Protein AF-A0A7J4EK90-F1 (afdb_monomer)

Structure (mmCIF, N/CA/C/O backbone):
data_AF-A0A7J4EK90-F1
#
_entry.id   AF-A0A7J4EK90-F1
#
loop_
_atom_site.group_PDB
_atom_site.id
_atom_site.type_symbol
_atom_site.label_atom_id
_atom_site.label_alt_id
_atom_site.label_comp_id
_atom_site.label_asym_id
_atom_site.label_entity_id
_atom_site.label_seq_id
_atom_site.pdbx_PDB_ins_code
_atom_site.Cartn_x
_atom_site.Cartn_y
_atom_site.Cartn_z
_atom_site.occupancy
_atom_site.B_iso_or_equiv
_atom_site.auth_seq_id
_atom_site.auth_comp_id
_atom_site.auth_asym_id
_atom_site.auth_atom_id
_atom_site.pdbx_PDB_model_num
ATOM 1 N N . MET A 1 1 ? -15.724 5.543 14.971 1.00 54.03 1 MET A N 1
ATOM 2 C CA . MET A 1 1 ? -14.270 5.758 14.770 1.00 54.03 1 MET A CA 1
ATOM 3 C C . MET A 1 1 ? -13.921 5.351 13.341 1.00 54.03 1 MET A C 1
ATOM 5 O O . MET A 1 1 ? -14.333 4.276 12.936 1.00 54.03 1 MET A O 1
ATOM 9 N N . LEU A 1 2 ? -13.254 6.207 12.560 1.00 58.62 2 LEU A N 1
ATOM 10 C CA . LEU A 1 2 ? -12.931 5.938 11.148 1.00 58.62 2 LEU A CA 1
ATOM 11 C C . LEU A 1 2 ? -11.718 4.997 11.040 1.00 58.62 2 LEU A C 1
ATOM 13 O O . LEU A 1 2 ? -10.700 5.249 11.686 1.00 58.62 2 LEU A O 1
ATOM 17 N N . HIS A 1 3 ? -11.839 3.936 10.237 1.00 74.50 3 HIS A N 1
ATOM 18 C CA . HIS A 1 3 ? -10.752 2.999 9.921 1.00 74.50 3 HIS A CA 1
ATOM 19 C C . HIS A 1 3 ? -10.157 3.325 8.548 1.00 74.50 3 HIS A C 1
ATOM 21 O O . HIS A 1 3 ? -10.895 3.367 7.558 1.00 74.50 3 HIS A O 1
ATOM 27 N N . TYR A 1 4 ? -8.843 3.539 8.515 1.00 80.06 4 TYR A N 1
ATOM 28 C CA . TYR A 1 4 ? -8.053 3.831 7.323 1.00 80.06 4 TYR A CA 1
ATOM 29 C C . TYR A 1 4 ? -7.299 2.579 6.886 1.00 80.06 4 TYR A C 1
ATOM 31 O O . TYR A 1 4 ? -6.663 1.937 7.718 1.00 80.06 4 TYR A O 1
ATOM 39 N N . ASN A 1 5 ? -7.335 2.261 5.594 1.00 82.88 5 ASN A N 1
ATOM 40 C CA . ASN A 1 5 ? -6.488 1.229 5.000 1.00 82.88 5 ASN A CA 1
ATOM 41 C C . ASN A 1 5 ? -5.428 1.855 4.087 1.00 82.88 5 ASN A C 1
ATOM 43 O O . ASN A 1 5 ? -5.741 2.753 3.301 1.00 82.88 5 ASN A O 1
ATOM 47 N N . THR A 1 6 ? -4.204 1.338 4.158 1.00 84.69 6 THR A N 1
ATOM 48 C CA . THR A 1 6 ? -3.163 1.538 3.149 1.00 84.69 6 THR A CA 1
ATOM 49 C C . THR A 1 6 ? -2.613 0.172 2.718 1.00 84.69 6 THR A C 1
ATOM 51 O O . THR A 1 6 ? -1.750 -0.380 3.401 1.00 84.69 6 THR A O 1
ATOM 54 N N . PRO A 1 7 ? -3.086 -0.398 1.592 1.00 86.56 7 PRO A N 1
ATOM 55 C CA . PRO A 1 7 ? -2.667 -1.728 1.137 1.00 86.56 7 PRO A CA 1
ATOM 56 C C . PRO A 1 7 ? -1.167 -1.797 0.787 1.00 86.56 7 PRO A C 1
ATOM 58 O O . PRO A 1 7 ? -0.553 -2.854 0.830 1.00 86.56 7 PRO A O 1
ATOM 61 N N . LEU A 1 8 ? -0.560 -0.654 0.468 1.00 88.38 8 LEU A N 1
ATOM 62 C CA . LEU A 1 8 ? 0.837 -0.534 0.057 1.00 88.38 8 LEU A CA 1
ATOM 63 C C . LEU A 1 8 ? 1.512 0.482 0.984 1.00 88.38 8 LEU A C 1
ATOM 65 O O . LEU A 1 8 ? 1.662 1.655 0.647 1.00 88.38 8 LEU A O 1
ATOM 69 N N . ASN A 1 9 ? 1.769 0.074 2.227 1.00 88.06 9 ASN A N 1
ATOM 70 C CA . ASN A 1 9 ? 2.120 0.978 3.325 1.00 88.06 9 ASN A CA 1
ATOM 71 C C . ASN A 1 9 ? 3.497 1.646 3.173 1.00 88.06 9 ASN A C 1
ATOM 73 O O . ASN A 1 9 ? 3.695 2.763 3.668 1.00 88.06 9 ASN A O 1
ATOM 77 N N . GLY A 1 10 ? 4.458 0.977 2.534 1.00 87.88 10 GLY A N 1
ATOM 78 C CA . GLY A 1 10 ? 5.834 1.437 2.422 1.00 87.88 10 GLY A CA 1
ATOM 79 C C . GLY A 1 10 ? 6.412 1.779 3.793 1.00 87.88 10 GLY A C 1
ATOM 80 O O . GLY A 1 10 ? 6.392 0.980 4.727 1.00 87.88 10 GLY A O 1
ATOM 81 N N . VAL A 1 11 ? 6.890 3.015 3.937 1.00 87.06 11 VAL A N 1
ATOM 82 C CA . VAL A 1 11 ? 7.516 3.517 5.170 1.00 87.06 11 VAL A CA 1
ATOM 83 C C . VAL A 1 11 ? 6.521 3.973 6.251 1.00 87.06 11 VAL A C 1
ATOM 85 O O . VAL A 1 11 ? 6.953 4.526 7.260 1.00 87.06 11 VAL A O 1
ATOM 88 N N . GLY A 1 12 ? 5.206 3.836 6.054 1.00 88.56 12 GLY A N 1
ATOM 89 C CA . GLY A 1 12 ? 4.206 4.084 7.103 1.00 88.56 12 GLY A CA 1
ATOM 90 C C . GLY A 1 12 ? 3.824 5.544 7.362 1.00 88.56 12 GLY A C 1
ATOM 91 O O . GLY A 1 12 ? 3.268 5.853 8.416 1.00 88.56 12 GLY A O 1
ATOM 92 N N . SER A 1 13 ? 4.080 6.460 6.421 1.00 90.88 13 SER A N 1
ATOM 93 C CA . SER A 1 13 ? 3.702 7.880 6.567 1.00 90.88 13 SER A CA 1
ATOM 94 C C . SER A 1 13 ? 2.191 8.067 6.775 1.00 90.88 13 SER A C 1
ATOM 96 O O . SER A 1 13 ? 1.783 8.862 7.620 1.00 90.88 13 SER A O 1
ATOM 98 N N . THR A 1 14 ? 1.359 7.286 6.076 1.00 91.38 14 THR A N 1
ATOM 99 C CA . THR A 1 14 ? -0.105 7.304 6.233 1.00 91.38 14 THR A CA 1
ATOM 100 C C . THR A 1 14 ? -0.543 6.911 7.642 1.00 91.38 14 THR A C 1
ATOM 102 O O . THR A 1 14 ? -1.432 7.545 8.204 1.00 91.38 14 THR A O 1
ATOM 105 N N . LEU A 1 15 ? 0.091 5.904 8.251 1.00 91.00 15 LEU A N 1
ATOM 106 C CA . LEU A 1 15 ? -0.249 5.462 9.607 1.00 91.00 15 LEU A CA 1
ATOM 107 C C . LEU A 1 15 ? 0.167 6.488 10.670 1.00 91.00 15 LEU A C 1
ATOM 109 O O . LEU A 1 15 ? -0.559 6.705 11.638 1.00 91.00 15 LEU A O 1
ATOM 113 N N . ILE A 1 16 ? 1.279 7.195 10.458 1.00 90.12 16 ILE A N 1
ATOM 114 C CA . ILE A 1 16 ? 1.665 8.335 11.306 1.00 90.12 16 ILE A CA 1
ATOM 115 C C . ILE A 1 16 ? 0.638 9.468 11.179 1.00 90.12 16 ILE A C 1
ATOM 117 O O . ILE A 1 16 ? 0.208 10.026 12.185 1.00 90.12 16 ILE A O 1
ATOM 121 N N . ALA A 1 17 ? 0.180 9.779 9.963 1.00 90.31 17 ALA A N 1
ATOM 122 C CA . ALA A 1 17 ? -0.874 10.772 9.762 1.00 90.31 17 ALA A CA 1
ATOM 123 C C . ALA A 1 17 ? -2.194 10.353 10.435 1.00 90.31 17 ALA A C 1
ATOM 125 O O . ALA A 1 17 ? -2.865 11.185 11.050 1.00 90.31 17 ALA A O 1
ATOM 126 N N . CYS A 1 18 ? -2.549 9.064 10.380 1.00 88.88 18 CYS A N 1
ATOM 127 C CA . CYS A 1 18 ? -3.698 8.519 11.104 1.00 88.88 18 CYS A CA 1
ATOM 128 C C . CYS A 1 18 ? -3.544 8.723 12.614 1.00 88.88 18 CYS A C 1
ATOM 130 O O . CYS A 1 18 ? -4.469 9.228 13.245 1.00 88.88 18 CYS A O 1
ATOM 132 N N . HIS A 1 19 ? -2.371 8.426 13.180 1.00 86.88 19 HIS A N 1
ATOM 133 C CA . HIS A 1 19 ? -2.085 8.673 14.593 1.00 86.88 19 HIS A CA 1
ATOM 134 C C . HIS A 1 19 ? -2.241 10.153 14.968 1.00 86.88 19 HIS A C 1
ATOM 136 O O . HIS A 1 19 ? -3.014 10.477 15.868 1.00 86.88 19 HIS A O 1
ATOM 142 N N . ASN A 1 20 ? -1.590 11.055 14.229 1.00 87.75 20 ASN A N 1
ATOM 143 C CA . ASN A 1 20 ? -1.640 12.498 14.489 1.00 87.75 20 ASN A CA 1
ATOM 144 C C . ASN A 1 20 ? -3.065 13.055 14.413 1.00 87.75 20 ASN A C 1
ATOM 146 O O . ASN A 1 20 ? -3.417 13.986 15.129 1.00 87.75 20 ASN A O 1
ATOM 150 N N . THR A 1 21 ? -3.900 12.464 13.559 1.00 87.75 21 THR A N 1
ATOM 151 C CA . THR A 1 21 ? -5.298 12.865 13.381 1.00 87.75 21 THR A CA 1
ATOM 152 C C . THR A 1 21 ? -6.285 12.013 14.177 1.00 87.75 21 THR A C 1
ATOM 154 O O . THR A 1 21 ? -7.483 12.035 13.896 1.00 87.75 21 THR A O 1
ATOM 157 N N . GLN A 1 22 ? -5.792 11.272 15.174 1.00 85.44 22 GLN A N 1
ATOM 158 C CA . GLN A 1 22 ? -6.595 10.487 16.112 1.00 85.44 22 GLN A CA 1
ATOM 159 C C . GLN A 1 22 ? -7.533 9.481 15.408 1.00 85.44 22 GLN A C 1
ATOM 161 O O . GLN A 1 22 ? -8.688 9.277 15.787 1.00 85.44 22 GLN A O 1
ATOM 166 N N . ARG A 1 23 ? -7.033 8.831 14.354 1.00 86.44 23 ARG A N 1
ATOM 167 C CA . ARG A 1 23 ? -7.742 7.813 13.565 1.00 86.44 23 ARG A CA 1
ATOM 168 C C . ARG A 1 23 ? -7.034 6.472 13.633 1.00 86.44 23 ARG A C 1
ATOM 170 O O . ARG A 1 23 ? -5.812 6.402 13.727 1.00 86.44 23 ARG A O 1
ATOM 177 N N . LYS A 1 24 ? -7.811 5.394 13.531 1.00 87.69 24 LYS A N 1
ATOM 178 C CA . LYS A 1 24 ? -7.272 4.037 13.408 1.00 87.69 24 LYS A CA 1
ATOM 179 C C . LYS A 1 24 ? -6.778 3.811 11.986 1.00 87.69 24 LYS A C 1
ATOM 181 O O . LYS A 1 24 ? -7.540 4.020 11.041 1.00 87.69 24 LYS A O 1
ATOM 186 N N . GLY A 1 25 ? -5.541 3.357 11.853 1.00 90.44 25 GLY A N 1
ATOM 187 C CA . GLY A 1 25 ? -4.942 3.002 10.573 1.00 90.44 25 GLY A CA 1
ATOM 188 C C . GLY A 1 25 ? -4.490 1.550 10.555 1.00 90.44 25 GLY A C 1
ATOM 189 O O . GLY A 1 25 ? -3.949 1.048 11.538 1.00 90.44 25 GLY A O 1
ATOM 190 N N . ILE A 1 26 ? -4.709 0.886 9.427 1.00 92.38 26 ILE A N 1
ATOM 191 C CA . ILE A 1 26 ? -4.209 -0.449 9.119 1.00 92.38 26 ILE A CA 1
ATOM 192 C C . ILE A 1 26 ? -3.391 -0.327 7.835 1.00 92.38 26 ILE A C 1
ATOM 194 O O . ILE A 1 26 ? -3.883 0.169 6.822 1.00 92.38 26 ILE A O 1
ATOM 198 N N . GLY A 1 27 ? -2.129 -0.734 7.888 1.00 92.75 27 GLY A N 1
ATOM 199 C CA . GLY A 1 27 ? -1.254 -0.817 6.730 1.00 92.75 27 GLY A CA 1
ATOM 200 C C . GLY A 1 27 ? -0.857 -2.255 6.466 1.00 92.75 27 GLY A C 1
ATOM 201 O O . GLY A 1 27 ? -0.570 -3.001 7.403 1.00 92.75 27 GLY A O 1
ATOM 202 N N . VAL A 1 28 ? -0.825 -2.622 5.192 1.00 93.81 28 VAL A N 1
ATOM 203 C CA . VAL A 1 28 ? -0.246 -3.878 4.715 1.00 93.81 28 VAL A CA 1
ATOM 204 C C . VAL A 1 28 ? 1.012 -3.535 3.928 1.00 93.81 28 VAL A C 1
ATOM 206 O O . VAL A 1 28 ? 1.045 -2.554 3.188 1.00 93.81 28 VAL A O 1
ATOM 209 N N . GLU A 1 29 ? 2.081 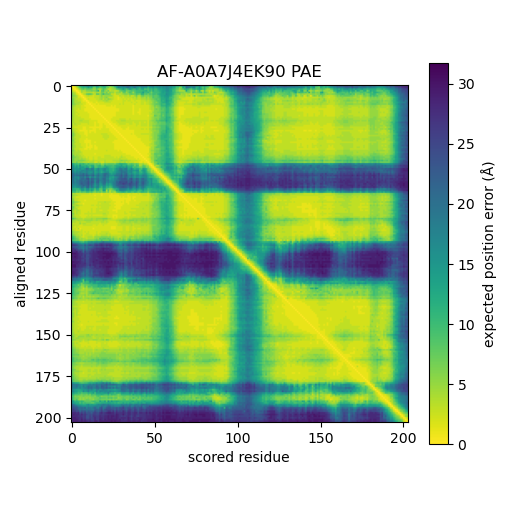-4.287 4.148 1.00 92.69 29 GLU A N 1
ATOM 210 C CA . GLU A 1 29 ? 3.341 -4.119 3.435 1.00 92.69 29 GLU A CA 1
ATOM 211 C C . GLU A 1 29 ? 3.924 -5.485 3.100 1.00 92.69 29 GLU A C 1
ATOM 213 O O . GLU A 1 29 ? 4.073 -6.337 3.976 1.00 92.69 29 GLU A O 1
ATOM 218 N N . LEU A 1 30 ? 4.275 -5.667 1.829 1.00 91.25 30 LEU A N 1
ATOM 219 C CA . LEU A 1 30 ? 4.803 -6.923 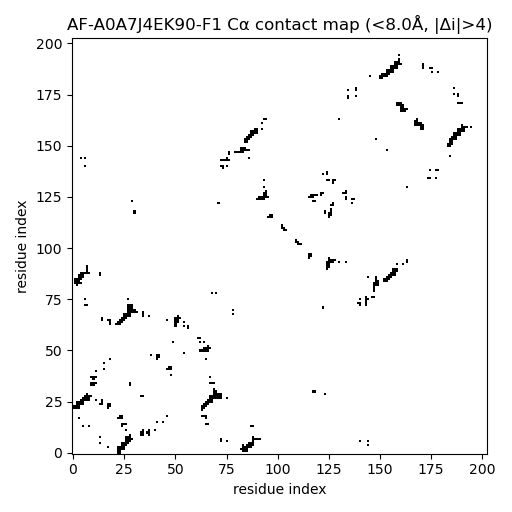1.318 1.00 91.25 30 LEU A CA 1
ATOM 220 C C . LEU A 1 30 ? 6.226 -7.173 1.824 1.00 91.25 30 LEU A C 1
ATOM 222 O O . LEU A 1 30 ? 6.578 -8.300 2.169 1.00 91.25 30 LEU A O 1
ATOM 226 N N . ASN A 1 31 ? 7.057 -6.131 1.868 1.00 87.50 31 ASN A N 1
ATOM 227 C CA . ASN A 1 31 ? 8.464 -6.276 2.204 1.00 87.50 31 ASN A CA 1
ATOM 228 C C . ASN A 1 31 ? 8.713 -6.077 3.717 1.00 87.50 31 ASN A C 1
ATOM 230 O O . ASN A 1 31 ? 8.566 -4.962 4.238 1.00 87.50 31 ASN A O 1
ATOM 234 N N . PRO A 1 32 ? 9.217 -7.106 4.429 1.00 89.88 32 PRO A N 1
ATOM 235 C CA . PRO A 1 32 ? 9.447 -7.042 5.872 1.00 89.88 32 PRO A CA 1
ATOM 236 C C . PRO A 1 32 ? 10.425 -5.935 6.290 1.00 89.88 32 PRO A C 1
ATOM 238 O O . PRO A 1 32 ? 10.304 -5.385 7.382 1.00 89.88 32 PRO A O 1
ATOM 241 N N . LYS A 1 33 ? 11.363 -5.523 5.426 1.00 89.88 33 LYS A N 1
ATOM 242 C CA . LYS A 1 33 ? 12.282 -4.408 5.721 1.00 89.88 33 LYS A CA 1
ATOM 243 C C . LYS A 1 33 ? 11.537 -3.082 5.899 1.00 89.88 33 LYS A C 1
ATOM 245 O O . LYS A 1 33 ? 11.896 -2.293 6.773 1.00 89.88 33 LYS A O 1
ATOM 250 N N . TYR A 1 34 ? 10.499 -2.832 5.099 1.00 89.56 34 TYR A N 1
ATOM 251 C CA . TYR A 1 34 ? 9.675 -1.625 5.208 1.00 89.56 34 TYR A CA 1
ATOM 252 C C . TYR A 1 34 ? 8.713 -1.686 6.401 1.00 89.56 34 TYR A C 1
ATOM 254 O O . TYR A 1 34 ? 8.451 -0.655 7.030 1.00 89.56 34 TYR A O 1
ATOM 262 N N . VAL A 1 35 ? 8.270 -2.887 6.787 1.00 90.88 35 VAL A N 1
ATOM 263 C CA . VAL A 1 35 ? 7.551 -3.115 8.051 1.00 90.88 35 VAL A CA 1
ATOM 264 C C . VAL A 1 35 ? 8.423 -2.726 9.245 1.00 90.88 35 VAL A C 1
ATOM 266 O O . VAL A 1 35 ? 7.991 -1.940 10.088 1.00 90.88 35 VAL A O 1
ATOM 269 N N . GLU A 1 36 ? 9.669 -3.199 9.295 1.00 90.31 36 GLU A N 1
ATOM 270 C CA . GLU A 1 36 ? 10.607 -2.852 10.369 1.00 90.31 36 GLU A CA 1
ATOM 271 C C . GLU A 1 36 ? 10.938 -1.354 10.392 1.00 90.31 36 GLU A C 1
ATOM 273 O O . GLU A 1 36 ? 10.974 -0.732 11.454 1.00 90.31 36 GLU A O 1
ATOM 278 N N . LEU A 1 37 ? 11.105 -0.728 9.224 1.00 91.31 37 LEU A N 1
ATOM 279 C CA . LEU A 1 37 ? 11.284 0.722 9.136 1.00 91.31 37 LEU A CA 1
ATOM 280 C C . LEU A 1 37 ? 10.057 1.485 9.661 1.00 91.31 37 LEU A C 1
ATOM 282 O O . LEU A 1 37 ? 10.209 2.480 10.370 1.00 91.31 37 LEU A O 1
ATOM 286 N N . THR A 1 38 ? 8.848 1.009 9.360 1.00 90.69 38 THR A N 1
ATOM 287 C CA . THR A 1 38 ? 7.602 1.579 9.888 1.00 90.69 38 THR A CA 1
ATOM 288 C C . THR A 1 38 ? 7.552 1.476 11.413 1.00 90.69 38 THR A C 1
ATOM 290 O O . THR A 1 38 ? 7.270 2.477 12.070 1.00 90.69 38 THR A O 1
ATOM 293 N N . LYS A 1 39 ? 7.900 0.319 11.995 1.00 89.62 39 LYS A N 1
ATOM 294 C CA . LYS A 1 39 ? 7.965 0.127 13.457 1.00 89.62 39 LYS A CA 1
ATOM 295 C C . LYS A 1 39 ? 8.956 1.086 14.126 1.00 89.62 39 LYS A C 1
ATOM 297 O O . LYS A 1 39 ? 8.595 1.758 15.086 1.00 89.62 39 LYS A O 1
ATOM 302 N N . LYS A 1 40 ? 10.157 1.251 13.563 1.00 89.94 40 LYS A N 1
ATOM 303 C CA . LYS A 1 40 ? 11.144 2.233 14.059 1.00 89.94 40 LYS A CA 1
ATOM 304 C C . LYS A 1 40 ? 10.624 3.668 13.996 1.00 89.94 40 LYS A C 1
ATOM 306 O O . LYS A 1 40 ? 10.870 4.473 14.892 1.00 89.94 40 LYS A O 1
ATOM 311 N N . ARG A 1 41 ? 9.892 4.024 12.934 1.00 90.44 41 ARG A N 1
ATOM 312 C CA . ARG A 1 41 ? 9.253 5.345 12.856 1.00 90.44 41 ARG A CA 1
ATOM 313 C C . ARG A 1 41 ? 8.178 5.490 13.925 1.00 90.44 41 ARG A C 1
ATOM 315 O O . ARG A 1 41 ? 8.121 6.534 14.557 1.00 90.44 41 ARG A O 1
ATOM 322 N N . PHE A 1 42 ? 7.361 4.470 14.156 1.00 89.12 42 PHE A N 1
ATOM 323 C CA . PHE A 1 42 ? 6.353 4.494 15.213 1.00 89.12 42 PHE A CA 1
ATOM 324 C C . PHE A 1 42 ? 6.955 4.789 16.586 1.00 89.12 42 PHE A C 1
ATOM 326 O O . PHE A 1 42 ? 6.461 5.691 17.258 1.00 89.12 42 PHE A O 1
ATOM 333 N N . GLU A 1 43 ? 8.069 4.149 16.943 1.00 87.00 43 GLU A N 1
ATOM 334 C CA . GLU A 1 43 ? 8.811 4.446 18.178 1.00 87.00 43 GLU A CA 1
ATOM 335 C C . GLU A 1 43 ? 9.206 5.926 18.265 1.00 87.00 43 GLU A C 1
ATOM 337 O O . GLU A 1 43 ? 8.924 6.586 19.265 1.00 87.00 43 GLU A O 1
ATOM 342 N N . LYS A 1 44 ? 9.764 6.485 17.182 1.00 87.56 44 LYS A N 1
ATOM 343 C CA . LYS A 1 44 ? 10.143 7.907 17.106 1.00 87.56 44 LYS A CA 1
ATOM 344 C C . LYS A 1 44 ? 8.961 8.861 17.319 1.00 87.56 44 LYS A C 1
ATOM 346 O O . LYS A 1 44 ? 9.151 9.942 17.867 1.00 87.56 44 LYS A O 1
ATOM 351 N N . TYR A 1 45 ? 7.764 8.491 16.867 1.00 84.19 45 TYR A N 1
ATOM 352 C CA . TYR A 1 45 ? 6.549 9.303 17.007 1.00 84.19 45 TYR A CA 1
ATOM 353 C C . TYR A 1 45 ? 5.727 8.955 18.262 1.00 84.19 45 TYR A C 1
ATOM 355 O O . TYR A 1 45 ? 4.603 9.427 18.393 1.00 84.19 45 TYR A O 1
ATOM 363 N N . GLY A 1 46 ? 6.248 8.133 19.183 1.00 82.12 46 GLY A N 1
ATOM 364 C CA . GLY A 1 46 ? 5.530 7.739 20.403 1.00 82.12 46 GLY A CA 1
ATOM 365 C C . GLY A 1 46 ? 4.340 6.799 20.159 1.00 82.12 46 GLY A C 1
ATOM 366 O O . GLY A 1 46 ? 3.504 6.593 21.042 1.00 82.12 46 GLY A O 1
ATOM 367 N N . ILE A 1 47 ? 4.257 6.197 18.972 1.00 83.94 47 ILE A N 1
ATOM 368 C CA . ILE A 1 47 ? 3.243 5.209 18.611 1.00 83.94 47 ILE A CA 1
ATOM 369 C C . ILE A 1 47 ? 3.714 3.863 19.161 1.00 83.94 47 ILE A C 1
ATOM 371 O O . ILE A 1 47 ? 4.598 3.212 18.611 1.00 83.94 47 ILE A O 1
ATOM 375 N N . ASN A 1 48 ? 3.144 3.451 20.290 1.00 69.12 48 ASN A N 1
ATOM 376 C CA . ASN A 1 48 ? 3.569 2.235 20.978 1.00 69.12 48 ASN A CA 1
ATOM 377 C C . ASN A 1 48 ? 3.302 0.982 20.118 1.00 69.12 48 ASN A C 1
ATOM 379 O O . ASN A 1 48 ? 2.161 0.714 19.739 1.00 69.12 48 ASN A O 1
ATOM 383 N N . THR A 1 49 ? 4.332 0.175 19.870 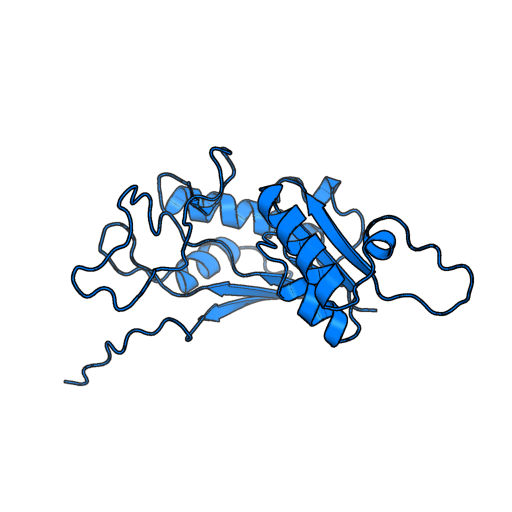1.00 61.88 49 THR A N 1
ATOM 384 C CA . THR A 1 49 ? 4.258 -1.062 19.077 1.00 61.88 49 THR A CA 1
ATOM 385 C C . THR A 1 49 ? 3.343 -2.133 19.678 1.00 61.88 49 THR A C 1
ATOM 387 O O . THR A 1 49 ? 2.725 -2.885 18.934 1.00 61.88 49 THR A O 1
ATOM 390 N N . GLN A 1 50 ? 3.128 -2.158 20.996 1.00 52.84 50 GLN A N 1
ATOM 391 C CA . GLN A 1 50 ? 2.162 -3.053 21.647 1.00 52.84 50 GLN A CA 1
ATOM 392 C C . GLN A 1 50 ? 0.712 -2.776 21.202 1.00 52.84 50 GLN A C 1
ATOM 394 O O . GLN A 1 50 ? -0.104 -3.696 21.141 1.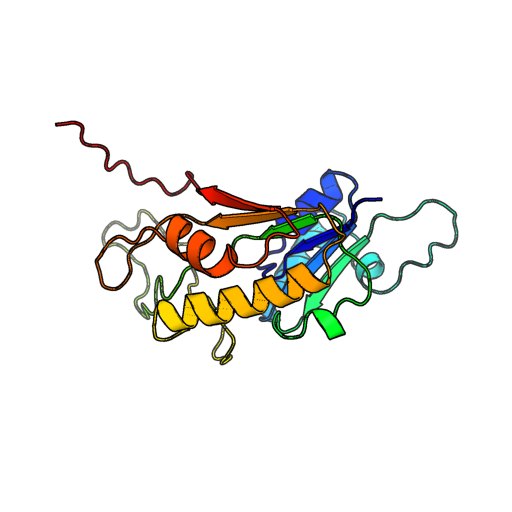00 52.84 50 GLN A O 1
ATOM 399 N N . SER A 1 51 ? 0.393 -1.526 20.832 1.00 52.06 51 SER A N 1
ATOM 400 C CA . SER A 1 51 ? -0.939 -1.146 20.322 1.00 52.06 51 SER A CA 1
ATOM 401 C C . SER A 1 51 ? -1.254 -1.730 18.936 1.00 52.06 51 SER A C 1
ATOM 403 O O . SER A 1 51 ? -2.421 -1.829 18.563 1.00 52.06 51 SER A O 1
ATOM 405 N N . ILE A 1 52 ? -0.223 -2.183 18.208 1.00 54.44 52 ILE A N 1
ATOM 406 C CA . ILE A 1 52 ? -0.335 -2.882 16.918 1.00 54.44 52 ILE A CA 1
ATOM 407 C C . ILE A 1 52 ? -0.842 -4.314 17.126 1.00 54.44 52 ILE A C 1
ATOM 409 O O . ILE A 1 52 ? -1.545 -4.838 16.266 1.00 54.44 52 ILE A O 1
ATOM 413 N N . LEU A 1 53 ? -0.491 -4.953 18.250 1.00 47.53 53 LEU A N 1
ATOM 414 C CA . LEU A 1 53 ? -0.649 -6.399 18.410 1.00 47.53 53 LEU A CA 1
ATOM 415 C C . LEU A 1 53 ? -1.871 -6.815 19.226 1.00 47.53 53 LEU A C 1
ATOM 417 O O . LEU A 1 53 ? -2.461 -7.823 18.876 1.00 47.53 53 LEU A O 1
ATOM 421 N N . ASN A 1 54 ? -2.298 -6.071 20.251 1.00 45.72 54 ASN A N 1
ATOM 422 C CA . ASN A 1 54 ? -3.500 -6.408 21.025 1.00 45.72 54 ASN A CA 1
ATOM 423 C C . ASN A 1 54 ? -3.988 -5.197 21.824 1.00 45.72 54 ASN A C 1
ATOM 425 O O . ASN A 1 54 ? -3.364 -4.801 22.806 1.00 45.72 54 ASN A O 1
ATOM 429 N N . ALA A 1 55 ? -5.133 -4.632 21.452 1.00 46.69 55 ALA A N 1
ATOM 430 C CA . ALA A 1 55 ? -5.747 -3.537 22.194 1.00 46.69 55 ALA A CA 1
ATOM 431 C C . ALA A 1 55 ? -7.070 -3.968 22.826 1.00 46.69 55 ALA A C 1
ATOM 433 O O . ALA A 1 55 ? -8.150 -3.566 22.397 1.00 46.69 55 ALA A O 1
ATOM 434 N N . LYS A 1 56 ? -6.979 -4.753 23.897 1.00 44.47 56 LYS A N 1
ATOM 435 C CA . LYS A 1 56 ? -7.955 -4.658 24.983 1.00 44.47 56 LYS A CA 1
ATOM 436 C C . LYS A 1 56 ? -7.320 -3.754 26.039 1.00 44.47 56 LYS A C 1
ATOM 438 O O . LYS A 1 56 ? -6.455 -4.188 26.788 1.00 44.47 56 LYS A O 1
ATOM 443 N N . SER A 1 57 ? -7.654 -2.463 26.010 1.00 47.53 57 SER A N 1
ATOM 444 C CA . SER A 1 57 ? -7.183 -1.501 27.015 1.00 47.53 57 SER A CA 1
ATOM 445 C C . SER A 1 57 ? -7.972 -1.711 28.308 1.00 47.53 57 SER A C 1
ATOM 447 O O . SER A 1 57 ? -9.198 -1.632 28.284 1.00 47.53 57 SER A O 1
ATOM 449 N N . ALA A 1 58 ? -7.279 -1.974 29.417 1.00 48.56 58 ALA A N 1
ATOM 450 C CA . ALA A 1 58 ? -7.882 -2.232 30.727 1.00 48.56 58 ALA A CA 1
ATOM 451 C C . ALA A 1 58 ? -8.510 -0.985 31.393 1.00 48.56 58 ALA A C 1
ATOM 453 O O . ALA A 1 58 ? -9.279 -1.141 32.330 1.00 48.56 58 ALA A O 1
ATOM 454 N N . ASN A 1 59 ? -8.244 0.235 30.895 1.00 44.59 59 ASN A N 1
ATOM 455 C CA . ASN A 1 59 ? -8.606 1.490 31.581 1.00 44.59 59 ASN A CA 1
ATOM 456 C C . ASN A 1 59 ? -9.472 2.467 30.754 1.00 44.59 59 ASN A C 1
ATOM 458 O O . ASN A 1 59 ? -9.331 3.679 30.882 1.00 44.59 59 ASN A O 1
ATOM 462 N N . GLY A 1 60 ? -10.366 1.979 29.887 1.00 42.78 60 GLY A N 1
ATOM 463 C CA . GLY A 1 60 ? -11.471 2.784 29.322 1.00 42.78 60 GLY A CA 1
ATOM 464 C C . GLY A 1 60 ? -11.112 3.890 28.311 1.00 42.78 60 GLY A C 1
ATOM 465 O O . GLY A 1 60 ? -11.965 4.295 27.526 1.00 42.78 60 GLY A O 1
ATOM 466 N N . ILE A 1 61 ? -9.855 4.330 28.232 1.00 46.72 61 ILE A N 1
ATOM 467 C CA . ILE A 1 61 ? -9.366 5.202 27.161 1.00 46.72 61 ILE A CA 1
ATOM 468 C C . ILE A 1 61 ? -8.895 4.296 26.020 1.00 46.72 61 ILE A C 1
ATOM 470 O O . ILE A 1 61 ? -7.905 3.566 26.140 1.00 46.72 61 ILE A O 1
ATOM 474 N N . SER A 1 62 ? -9.640 4.300 24.911 1.00 46.56 62 SER A N 1
ATOM 475 C CA . SER A 1 62 ? -9.254 3.610 23.676 1.00 46.56 62 SER A CA 1
ATOM 476 C C . SER A 1 62 ? -7.942 4.202 23.160 1.00 46.56 62 SER A C 1
ATOM 478 O O . SER A 1 62 ? -7.936 5.232 22.490 1.00 46.56 62 SER A O 1
ATOM 480 N N . LYS A 1 63 ? -6.820 3.547 23.476 1.00 60.28 63 LYS A N 1
ATOM 481 C CA . LYS A 1 63 ? -5.520 3.832 22.867 1.00 60.28 63 LYS A CA 1
ATOM 482 C C . LYS A 1 63 ? -5.705 3.677 21.356 1.00 60.28 63 LYS A C 1
ATOM 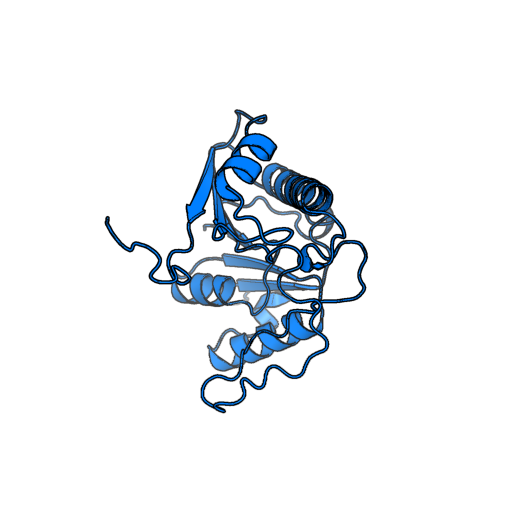484 O O . LYS A 1 63 ? -6.179 2.646 20.884 1.00 60.28 63 LYS A O 1
ATOM 489 N N . ILE A 1 64 ? -5.461 4.742 20.607 1.00 63.50 64 ILE A N 1
ATOM 490 C CA . ILE A 1 64 ? -5.672 4.740 19.161 1.00 63.50 64 ILE A CA 1
ATOM 491 C C . ILE A 1 64 ? -4.625 3.827 18.534 1.00 63.50 64 ILE A C 1
ATOM 493 O O . ILE A 1 64 ? -3.429 4.090 18.641 1.00 63.50 64 ILE A O 1
ATOM 497 N N . ASN A 1 65 ? -5.082 2.759 17.883 1.00 77.56 65 ASN A N 1
ATOM 498 C CA . ASN A 1 65 ? -4.202 1.734 17.335 1.00 77.56 65 ASN A CA 1
ATOM 499 C C . ASN A 1 65 ? -3.847 2.054 15.886 1.00 77.56 65 ASN A C 1
ATOM 501 O O . ASN A 1 65 ? -4.735 2.219 15.044 1.00 77.56 65 ASN A O 1
ATOM 505 N N . GLN A 1 66 ? -2.549 2.096 15.606 1.00 88.12 66 GLN A N 1
ATOM 506 C CA . GLN A 1 66 ? -2.034 1.876 14.260 1.00 88.12 66 GLN A CA 1
ATOM 507 C C . GLN A 1 66 ? -1.653 0.409 14.161 1.00 88.12 66 GLN A C 1
ATOM 509 O O . GLN A 1 66 ? -1.063 -0.118 15.099 1.00 88.12 66 GLN A O 1
ATOM 514 N N . ARG A 1 67 ? -1.983 -0.252 13.055 1.00 89.19 67 ARG A N 1
ATOM 515 C CA . ARG A 1 67 ? -1.625 -1.648 12.815 1.00 89.19 67 ARG A CA 1
ATOM 516 C C . ARG A 1 67 ? -0.827 -1.753 11.525 1.00 89.19 67 ARG A C 1
ATOM 518 O O . ARG A 1 67 ? -1.263 -1.248 10.499 1.00 89.19 67 ARG A O 1
ATOM 525 N N . ILE A 1 68 ? 0.336 -2.391 11.580 1.00 90.94 68 ILE A N 1
ATOM 526 C CA . ILE A 1 68 ? 1.141 -2.725 10.403 1.00 90.94 68 ILE A CA 1
ATOM 527 C C . ILE A 1 68 ? 1.207 -4.245 10.290 1.00 90.94 68 ILE A C 1
ATOM 529 O O . ILE A 1 68 ? 1.548 -4.925 11.256 1.00 90.94 68 ILE A O 1
ATOM 533 N N . ILE A 1 69 ? 0.841 -4.769 9.125 1.00 91.62 69 ILE A N 1
ATOM 534 C CA . ILE A 1 69 ? 0.804 -6.195 8.814 1.00 91.62 69 ILE A CA 1
ATOM 535 C C . ILE A 1 69 ? 1.830 -6.451 7.711 1.00 91.62 69 ILE A C 1
ATOM 537 O O . ILE A 1 69 ? 1.795 -5.798 6.669 1.00 91.62 69 ILE A O 1
ATOM 541 N N . CYS A 1 70 ? 2.744 -7.393 7.942 1.00 92.62 70 CYS A N 1
ATOM 542 C CA . CYS A 1 70 ? 3.614 -7.902 6.886 1.00 92.62 70 CYS A CA 1
ATOM 543 C C . CYS A 1 70 ? 2.824 -8.934 6.079 1.00 92.62 70 CYS A C 1
ATOM 545 O O . CYS A 1 70 ? 2.448 -9.965 6.634 1.00 92.62 70 CYS A O 1
ATOM 547 N N . GLY A 1 71 ? 2.544 -8.663 4.810 1.00 92.38 71 GLY A N 1
ATOM 548 C CA . GLY A 1 71 ? 1.719 -9.548 3.995 1.00 92.38 71 GLY A CA 1
ATOM 549 C C . GLY A 1 71 ? 1.464 -9.021 2.591 1.00 92.38 71 GLY A C 1
ATOM 550 O O . GLY A 1 71 ? 1.741 -7.865 2.276 1.00 92.38 71 GLY A O 1
ATOM 551 N N . ASP A 1 72 ? 0.927 -9.894 1.746 1.00 93.06 72 ASP A N 1
ATOM 552 C CA . ASP A 1 72 ? 0.555 -9.547 0.381 1.00 93.06 72 ASP A CA 1
ATOM 553 C C . ASP A 1 72 ? -0.808 -8.845 0.353 1.00 93.06 72 ASP A C 1
ATOM 555 O O . ASP A 1 72 ? -1.796 -9.318 0.915 1.00 93.06 72 ASP A O 1
ATOM 559 N N . SER A 1 73 ? -0.881 -7.723 -0.356 1.00 93.75 73 SER A N 1
ATOM 560 C CA . SER A 1 73 ? -2.130 -7.005 -0.597 1.00 93.75 73 SER A CA 1
ATOM 561 C C . SER A 1 73 ? -3.190 -7.818 -1.345 1.00 93.75 73 SER A C 1
ATOM 563 O O . SER A 1 73 ? -4.385 -7.545 -1.223 1.00 93.75 73 SER A O 1
ATOM 565 N N . LEU A 1 74 ? -2.799 -8.831 -2.115 1.00 93.56 74 LEU A N 1
ATOM 566 C CA . LEU A 1 74 ? -3.755 -9.755 -2.727 1.00 93.56 74 LEU A CA 1
ATOM 567 C C . LEU A 1 74 ? -4.498 -10.614 -1.694 1.00 93.56 74 LEU A C 1
ATOM 569 O O . LEU A 1 74 ? -5.598 -11.098 -1.984 1.00 93.56 74 LEU A O 1
ATOM 573 N N . ASP A 1 75 ? -3.946 -10.730 -0.485 1.00 94.88 75 ASP A N 1
ATOM 574 C CA . ASP A 1 75 ? -4.486 -11.495 0.637 1.00 94.88 75 ASP A CA 1
ATOM 575 C C . ASP A 1 75 ? -5.251 -10.629 1.659 1.00 94.88 75 ASP A C 1
ATOM 577 O O . ASP A 1 75 ? -5.612 -11.076 2.746 1.00 94.88 75 ASP A O 1
ATOM 581 N N . LEU A 1 76 ? -5.556 -9.372 1.314 1.00 93.94 76 LEU A N 1
ATOM 582 C CA . LEU A 1 76 ? -6.210 -8.399 2.205 1.00 93.94 76 LEU A CA 1
ATOM 583 C C . LEU A 1 76 ? -7.458 -8.923 2.930 1.00 93.94 76 LEU A C 1
ATOM 585 O O . LEU A 1 76 ? -7.686 -8.545 4.074 1.00 93.94 76 LEU A O 1
ATOM 589 N N . LEU A 1 77 ? -8.260 -9.772 2.281 1.00 93.19 77 LEU A N 1
ATOM 590 C CA . LEU A 1 77 ? -9.494 -10.314 2.867 1.00 93.19 77 LEU A CA 1
ATOM 591 C C . LEU A 1 77 ? -9.240 -11.320 3.997 1.00 93.19 77 LEU A C 1
ATOM 593 O O . LEU A 1 77 ? -10.101 -11.486 4.854 1.00 93.19 77 LEU A O 1
ATOM 597 N N . ASN A 1 78 ? -8.070 -11.959 4.017 1.00 93.69 78 ASN A N 1
ATOM 598 C CA . ASN A 1 78 ? -7.650 -12.831 5.111 1.00 93.69 78 ASN A CA 1
ATOM 599 C C . ASN A 1 78 ? -6.922 -12.030 6.202 1.00 93.69 78 ASN A C 1
ATOM 601 O O . ASN A 1 78 ? -7.097 -12.291 7.393 1.00 93.69 78 ASN A O 1
ATOM 605 N N . LEU A 1 79 ? -6.147 -11.016 5.801 1.00 90.56 79 LEU A N 1
ATOM 606 C CA . LEU A 1 79 ? -5.368 -10.162 6.706 1.00 90.56 79 LEU A CA 1
ATOM 607 C C . LEU A 1 79 ? -6.225 -9.155 7.492 1.00 90.56 79 LEU A C 1
ATOM 609 O O . LEU A 1 79 ? -5.845 -8.728 8.586 1.00 90.56 79 LEU A O 1
ATOM 613 N N . ILE A 1 80 ? -7.360 -8.729 6.935 1.00 90.62 80 ILE A N 1
ATOM 614 C CA . ILE A 1 80 ? -8.246 -7.718 7.513 1.00 90.62 80 ILE A CA 1
ATOM 615 C C . ILE A 1 80 ? -9.674 -8.255 7.490 1.00 90.62 80 ILE A C 1
ATOM 617 O O . ILE A 1 80 ? -10.291 -8.366 6.437 1.00 90.62 80 ILE A O 1
ATOM 621 N N . GLN A 1 81 ? -10.215 -8.535 8.674 1.00 87.19 81 GLN A N 1
ATOM 622 C CA . GLN A 1 81 ? -11.574 -9.073 8.836 1.00 87.19 81 GLN A CA 1
ATOM 623 C C . GLN A 1 81 ? -12.599 -8.001 9.233 1.00 87.19 81 GLN A C 1
ATOM 625 O O . GLN A 1 81 ? -13.775 -8.293 9.427 1.00 87.19 81 GLN A O 1
ATOM 630 N N . GLU A 1 82 ? -12.159 -6.751 9.377 1.00 86.44 82 GLU A N 1
ATOM 631 C CA . GLU A 1 82 ? -13.004 -5.632 9.786 1.00 86.44 82 GLU A CA 1
ATOM 632 C C . GLU A 1 82 ? -13.262 -4.660 8.626 1.00 86.44 82 GLU A C 1
ATOM 634 O O . GLU A 1 82 ? -12.361 -4.402 7.821 1.00 86.44 82 GLU A O 1
ATOM 639 N N . PRO A 1 83 ? -14.472 -4.081 8.533 1.00 89.25 83 PRO A N 1
ATOM 640 C CA . PRO A 1 83 ? -14.795 -3.144 7.471 1.00 89.25 83 PRO A CA 1
ATOM 641 C C . PRO A 1 83 ? -13.992 -1.844 7.607 1.00 89.25 83 PRO A C 1
ATOM 643 O O . PRO A 1 83 ? -13.751 -1.329 8.709 1.00 89.25 83 PRO A O 1
ATOM 646 N N . ILE A 1 84 ? -13.613 -1.271 6.465 1.00 90.69 84 ILE A N 1
ATOM 647 C CA . ILE A 1 84 ? -12.845 -0.025 6.389 1.00 90.69 84 ILE A CA 1
ATOM 648 C C . ILE A 1 84 ? -13.734 1.133 5.936 1.00 90.69 84 ILE A C 1
ATOM 650 O O . ILE A 1 84 ? -14.666 0.977 5.147 1.00 90.69 84 ILE A O 1
ATOM 654 N N . HIS A 1 85 ? -13.443 2.325 6.451 1.00 91.62 85 HIS A N 1
ATOM 655 C CA . HIS A 1 85 ? -14.246 3.521 6.191 1.00 91.62 85 HIS A CA 1
ATOM 656 C C . HIS A 1 85 ? -13.646 4.410 5.104 1.00 91.62 85 HIS A C 1
ATOM 658 O O . HIS A 1 85 ? -14.331 5.304 4.603 1.00 91.62 85 HIS A O 1
ATOM 664 N N . TYR A 1 86 ? -12.363 4.219 4.806 1.00 92.19 86 TYR A N 1
ATOM 665 C CA . TYR A 1 86 ? -11.613 4.974 3.819 1.00 92.19 86 TYR A CA 1
ATOM 666 C C . TYR A 1 86 ? -10.309 4.243 3.485 1.00 92.19 86 TYR A C 1
ATOM 668 O O . TYR A 1 86 ? -9.675 3.655 4.364 1.00 92.19 86 TYR A O 1
ATOM 676 N N . CYS A 1 87 ? -9.890 4.308 2.226 1.00 92.88 87 CYS A N 1
ATOM 677 C CA . CYS A 1 87 ? -8.572 3.856 1.798 1.00 92.88 87 CYS A CA 1
ATOM 678 C C . CYS A 1 87 ? -7.815 5.032 1.190 1.00 92.88 87 CYS A C 1
ATOM 680 O O . CYS A 1 87 ? -8.363 5.755 0.362 1.00 92.88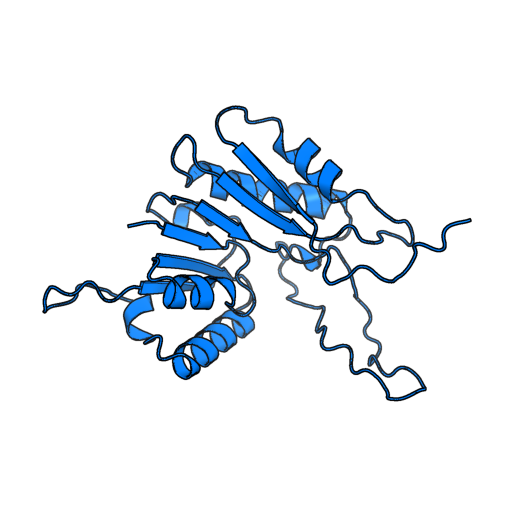 87 CYS A O 1
ATOM 682 N N . VAL A 1 88 ? -6.550 5.198 1.564 1.00 92.19 88 VAL A N 1
ATOM 683 C CA . VAL A 1 88 ? -5.632 6.115 0.885 1.00 92.19 88 VAL A CA 1
ATOM 684 C C . VAL A 1 88 ? -4.308 5.416 0.665 1.00 92.19 88 VAL A C 1
ATOM 686 O O . VAL A 1 88 ? -3.768 4.795 1.579 1.00 92.19 88 VAL A O 1
ATOM 689 N N . THR A 1 89 ? -3.797 5.484 -0.557 1.00 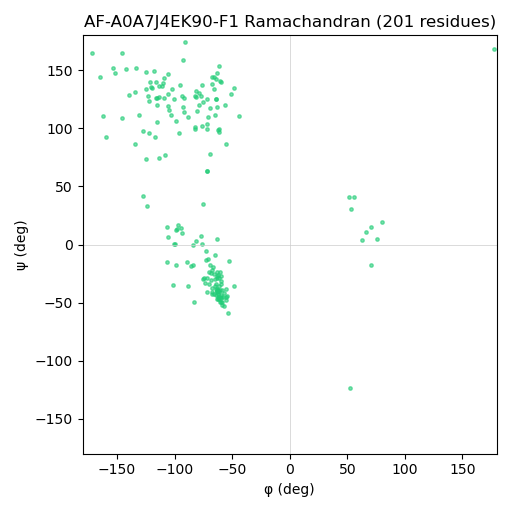90.94 89 THR A N 1
ATOM 690 C CA . THR A 1 89 ? -2.542 4.822 -0.897 1.00 90.94 89 THR A CA 1
ATOM 691 C C . THR A 1 89 ? -1.834 5.512 -2.047 1.00 90.94 89 THR A C 1
ATOM 693 O O . THR A 1 89 ? -2.469 6.119 -2.909 1.00 90.94 89 THR A O 1
ATOM 696 N N . SER A 1 90 ? -0.513 5.387 -2.045 1.00 88.88 90 SER A N 1
ATOM 697 C CA . SER A 1 90 ? 0.373 5.777 -3.131 1.00 88.88 90 SER A CA 1
ATOM 698 C C . SER A 1 90 ? 1.059 4.508 -3.647 1.00 88.88 90 SER A C 1
ATOM 700 O O . SER A 1 90 ? 2.049 4.079 -3.043 1.00 88.88 90 SER A O 1
ATOM 702 N N . PRO A 1 91 ? 0.501 3.831 -4.668 1.00 87.44 91 PRO A N 1
ATOM 703 C CA . PRO A 1 91 ? 1.085 2.593 -5.168 1.00 87.44 91 PRO A CA 1
ATOM 704 C C . PRO A 1 91 ? 2.499 2.845 -5.712 1.00 87.44 91 PRO A C 1
ATOM 706 O O . PRO A 1 91 ? 2.805 3.965 -6.131 1.00 87.44 91 PRO A O 1
ATOM 709 N N . PRO A 1 92 ? 3.381 1.829 -5.719 1.00 83.12 92 PRO A N 1
ATOM 710 C CA . PRO A 1 92 ? 4.696 1.986 -6.311 1.00 83.12 92 PRO A CA 1
ATOM 711 C C . PRO A 1 92 ? 4.553 2.261 -7.807 1.00 83.12 92 PRO A C 1
ATOM 713 O O . PRO A 1 92 ? 3.644 1.765 -8.473 1.00 83.12 92 PRO A O 1
ATOM 716 N N . TYR A 1 93 ? 5.483 3.036 -8.340 1.00 80.06 93 TYR A N 1
ATOM 717 C CA . TYR A 1 93 ? 5.520 3.336 -9.758 1.00 80.06 93 TYR A CA 1
ATOM 718 C C . TYR A 1 93 ? 6.068 2.148 -10.560 1.00 80.06 93 TYR A C 1
ATOM 720 O O . TYR A 1 93 ? 7.064 1.534 -10.169 1.00 80.06 93 TYR A O 1
ATOM 728 N N . HIS A 1 9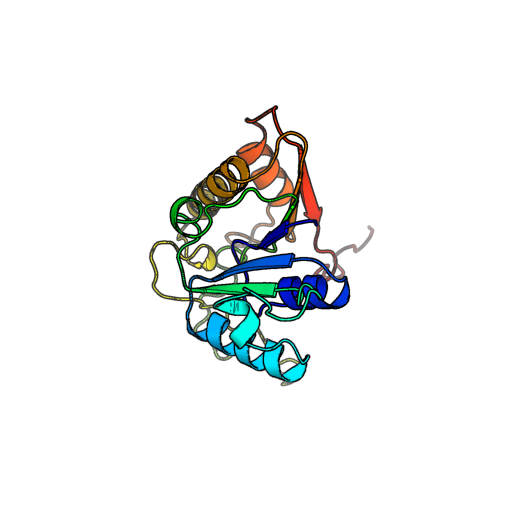4 ? 5.448 1.840 -11.702 1.00 80.25 94 HIS A N 1
ATOM 729 C CA . HIS A 1 94 ? 5.857 0.717 -12.546 1.00 80.25 94 HIS A CA 1
ATOM 730 C C . HIS A 1 94 ? 7.277 0.915 -13.089 1.00 80.25 94 HIS A C 1
ATOM 732 O O . HIS A 1 94 ? 7.532 1.843 -13.859 1.00 80.25 94 HIS A O 1
ATOM 738 N N . ASN A 1 95 ? 8.180 -0.003 -12.731 1.00 66.31 95 ASN A N 1
ATOM 739 C CA . ASN A 1 95 ? 9.496 -0.165 -13.347 1.00 66.31 95 ASN A CA 1
ATOM 740 C C . ASN A 1 95 ? 10.351 1.121 -13.391 1.00 66.31 95 ASN A C 1
ATOM 742 O O . ASN A 1 95 ? 11.164 1.291 -14.301 1.00 66.31 95 ASN A O 1
ATOM 746 N N . ILE A 1 96 ? 10.190 2.038 -12.423 1.00 55.09 96 ILE A N 1
ATOM 747 C CA . ILE A 1 96 ? 10.840 3.352 -12.524 1.00 55.09 96 ILE A CA 1
ATOM 748 C C . ILE A 1 96 ? 12.373 3.269 -12.518 1.00 55.09 96 ILE A C 1
ATOM 750 O O . ILE A 1 96 ? 12.990 4.099 -13.172 1.00 55.09 96 ILE A O 1
ATOM 754 N N . LEU A 1 97 ? 13.026 2.266 -11.917 1.00 48.84 97 LEU A N 1
ATOM 755 C CA . LEU A 1 97 ? 14.474 2.043 -12.059 1.00 48.84 97 LEU A CA 1
ATOM 756 C C . LEU A 1 97 ? 14.857 0.591 -11.696 1.00 48.84 97 LEU A C 1
ATOM 758 O O . LEU A 1 97 ? 15.286 0.322 -10.578 1.00 48.84 97 LEU A O 1
ATOM 762 N N . LYS A 1 98 ? 14.906 -0.323 -12.674 1.00 45.50 98 LYS A N 1
ATOM 763 C CA . LYS A 1 98 ? 15.881 -1.441 -12.647 1.00 45.50 98 LYS A CA 1
ATOM 764 C C . LYS A 1 98 ? 17.293 -0.958 -13.013 1.00 45.50 98 LYS A C 1
ATOM 766 O O . LYS A 1 98 ? 18.068 -1.669 -13.648 1.00 45.50 98 LYS A O 1
ATOM 771 N N . ASN A 1 99 ? 17.656 0.263 -12.625 1.00 38.69 99 ASN A N 1
ATOM 772 C CA . ASN A 1 99 ? 19.015 0.743 -12.812 1.00 38.69 99 ASN A CA 1
ATOM 773 C C . ASN A 1 99 ? 19.860 0.203 -11.660 1.00 38.69 99 ASN A C 1
ATOM 775 O O . ASN A 1 99 ? 19.902 0.786 -10.585 1.00 38.69 99 ASN A O 1
ATOM 779 N N . LYS A 1 100 ? 20.594 -0.883 -11.923 1.00 38.94 100 LYS A N 1
ATOM 780 C CA . LYS A 1 100 ? 21.748 -1.321 -11.114 1.00 38.94 100 LYS A CA 1
ATOM 781 C C . LYS A 1 100 ? 22.906 -0.303 -11.118 1.00 38.94 100 LYS A C 1
ATOM 783 O O . LYS A 1 100 ? 23.980 -0.591 -10.604 1.00 38.94 100 LYS A O 1
ATOM 788 N N . GLY A 1 101 ? 22.728 0.862 -11.742 1.00 37.69 101 GLY A N 1
ATOM 789 C CA . GLY A 1 101 ? 23.715 1.927 -11.741 1.00 37.69 101 GLY A CA 1
ATOM 790 C C . GLY A 1 101 ? 23.645 2.684 -10.426 1.00 37.69 101 GLY A C 1
ATOM 791 O O . GLY A 1 101 ? 22.609 3.269 -10.112 1.00 37.69 101 GLY A O 1
ATOM 792 N N . ASN A 1 102 ? 24.753 2.696 -9.684 1.00 36.25 102 ASN A N 1
ATOM 793 C CA . ASN A 1 102 ? 24.995 3.668 -8.625 1.00 36.25 102 ASN A CA 1
ATOM 794 C C . ASN A 1 102 ? 24.591 5.048 -9.150 1.00 36.25 102 ASN A C 1
ATOM 796 O O . ASN A 1 102 ? 25.207 5.561 -10.082 1.00 36.25 102 ASN A O 1
ATOM 800 N N . GLY A 1 103 ? 23.511 5.608 -8.606 1.00 39.84 103 GLY A N 1
ATOM 801 C CA . GLY A 1 103 ? 22.953 6.892 -9.015 1.00 39.84 103 GLY A CA 1
ATOM 802 C C . GLY A 1 103 ? 23.839 8.054 -8.580 1.00 39.84 103 GLY A C 1
ATOM 803 O O . GLY A 1 103 ? 23.418 8.870 -7.766 1.00 39.84 103 GLY A O 1
ATOM 804 N N . ILE A 1 104 ? 25.059 8.110 -9.106 1.00 36.97 104 ILE A N 1
ATOM 805 C CA . ILE A 1 104 ? 25.946 9.261 -9.052 1.00 36.97 104 ILE A CA 1
ATOM 806 C C . ILE A 1 104 ? 25.776 9.957 -10.399 1.00 36.97 104 ILE A C 1
ATOM 808 O O . ILE A 1 104 ? 26.218 9.466 -11.435 1.00 36.97 104 ILE A O 1
ATOM 812 N N . ARG A 1 105 ? 25.077 11.093 -10.402 1.00 45.69 105 ARG A N 1
ATOM 813 C CA . ARG A 1 105 ? 25.261 12.067 -11.478 1.00 45.69 105 ARG A CA 1
ATOM 814 C C . ARG A 1 105 ? 26.704 12.576 -11.380 1.00 45.69 105 ARG A C 1
ATOM 816 O O . ARG A 1 105 ? 27.199 12.751 -10.269 1.00 45.69 105 ARG A O 1
ATOM 823 N N . HIS A 1 106 ? 27.363 12.812 -12.515 1.00 43.28 106 HIS A N 1
ATOM 824 C CA . HIS A 1 106 ? 28.746 13.320 -12.585 1.00 43.28 106 HIS A CA 1
ATOM 825 C C . HIS A 1 106 ? 28.995 14.611 -11.771 1.00 43.28 106 HIS A C 1
ATOM 827 O O . HIS A 1 106 ? 30.144 14.960 -11.536 1.00 43.28 106 HIS A O 1
ATOM 833 N N . ASP A 1 107 ? 27.947 15.307 -11.326 1.00 47.12 107 ASP A N 1
ATOM 834 C CA . ASP A 1 107 ? 28.003 16.570 -10.588 1.00 47.12 107 ASP A CA 1
ATOM 835 C C . ASP A 1 107 ? 27.839 16.430 -9.060 1.00 47.12 107 ASP A C 1
ATOM 837 O O . ASP A 1 107 ? 27.838 17.436 -8.356 1.00 47.12 107 ASP A O 1
ATOM 841 N N . GLY A 1 108 ? 27.665 15.216 -8.519 1.00 46.16 108 GLY A N 1
ATOM 842 C CA . GLY A 1 108 ? 27.609 14.969 -7.068 1.00 46.16 108 GLY A CA 1
ATOM 843 C C . GLY A 1 108 ? 26.446 15.637 -6.312 1.00 46.16 108 GLY A C 1
ATOM 844 O O . GLY A 1 108 ? 26.366 15.510 -5.090 1.00 46.16 108 GLY A O 1
ATOM 845 N N . SER A 1 109 ? 25.526 16.315 -7.005 1.00 43.00 109 SER A N 1
ATOM 846 C CA . SER A 1 109 ? 24.594 17.268 -6.389 1.00 43.00 109 SER A CA 1
ATOM 847 C C . SER A 1 109 ? 23.279 16.650 -5.899 1.00 43.00 109 SER A C 1
ATOM 849 O O . SER A 1 109 ? 22.575 17.258 -5.096 1.00 43.00 109 SER A O 1
ATOM 851 N N . GLN A 1 110 ? 22.939 15.422 -6.312 1.00 40.44 110 GLN A N 1
ATOM 852 C CA . GLN A 1 110 ? 21.744 14.727 -5.823 1.00 40.44 110 GLN A CA 1
ATOM 853 C C . GLN A 1 110 ? 21.950 13.214 -5.717 1.00 40.44 110 GLN A C 1
ATOM 855 O O . GLN A 1 110 ? 21.945 12.494 -6.717 1.00 40.44 110 GLN A O 1
ATOM 860 N N . LYS A 1 111 ? 22.028 12.702 -4.481 1.00 35.81 111 LYS A N 1
ATOM 861 C CA . LYS A 1 111 ? 21.731 11.290 -4.215 1.00 35.81 111 LYS A CA 1
ATOM 862 C C . LYS A 1 111 ? 20.250 11.081 -4.518 1.00 35.81 111 LYS A C 1
ATOM 864 O O . LYS A 1 111 ? 19.404 11.572 -3.776 1.00 35.81 111 LYS A O 1
ATOM 869 N N . ARG A 1 112 ? 19.912 10.330 -5.571 1.00 40.03 112 ARG A N 1
ATOM 870 C CA . ARG A 1 112 ? 18.553 9.784 -5.692 1.00 40.03 112 ARG A CA 1
ATOM 871 C C . ARG A 1 112 ? 18.326 8.863 -4.493 1.00 40.03 112 ARG A C 1
ATOM 873 O O . ARG A 1 112 ? 18.778 7.723 -4.497 1.00 40.03 112 ARG A O 1
ATOM 880 N N . GLN A 1 113 ? 17.638 9.349 -3.464 1.00 35.19 113 GLN A N 1
ATOM 881 C CA . GLN A 1 113 ? 17.060 8.524 -2.401 1.00 35.19 113 GLN A CA 1
ATOM 882 C C . GLN A 1 113 ? 15.859 7.761 -2.968 1.00 35.19 113 GLN A C 1
ATOM 884 O O . GLN A 1 113 ? 14.716 7.973 -2.595 1.00 35.19 113 GLN A O 1
ATOM 889 N N . GLY A 1 114 ? 16.124 6.897 -3.939 1.00 41.72 114 GLY A N 1
ATOM 890 C CA . GLY A 1 114 ? 15.148 6.005 -4.532 1.00 41.72 114 GLY A CA 1
ATOM 891 C C . GLY A 1 114 ? 15.803 4.648 -4.629 1.00 41.72 114 GLY A C 1
ATOM 892 O O . GLY A 1 114 ? 16.428 4.332 -5.635 1.00 41.72 114 GLY A O 1
ATOM 893 N N . VAL A 1 115 ? 15.717 3.857 -3.563 1.00 40.19 115 VAL A N 1
ATOM 894 C CA . VAL A 1 115 ? 15.912 2.414 -3.703 1.00 40.19 115 VAL A CA 1
ATOM 895 C C . VAL A 1 115 ? 14.662 1.922 -4.430 1.00 40.19 115 VAL A C 1
ATOM 897 O O . VAL A 1 115 ? 13.588 1.902 -3.843 1.00 40.19 115 VAL A O 1
ATOM 900 N N . VAL A 1 116 ? 14.778 1.635 -5.729 1.00 52.97 116 VAL A N 1
ATOM 901 C CA . VAL A 1 116 ? 13.637 1.309 -6.620 1.00 52.97 116 VAL A CA 1
ATOM 902 C C . VAL A 1 116 ? 13.454 -0.201 -6.808 1.00 52.97 116 VAL A C 1
ATOM 904 O O . VAL A 1 116 ? 12.718 -0.664 -7.671 1.00 52.97 116 VAL A O 1
ATOM 907 N N . TYR A 1 117 ? 14.116 -0.991 -5.972 1.00 51.16 117 TYR A N 1
ATOM 908 C CA . TYR A 1 117 ? 13.955 -2.432 -5.939 1.00 51.16 117 TYR A CA 1
ATOM 909 C C . TYR A 1 117 ? 13.358 -2.823 -4.589 1.00 51.16 117 TYR A C 1
ATOM 911 O O . TYR A 1 117 ? 14.034 -2.765 -3.560 1.00 51.16 117 TYR A O 1
ATOM 919 N N . TYR A 1 118 ? 12.070 -3.166 -4.607 1.00 57.66 118 TYR A N 1
ATOM 920 C CA . TYR A 1 118 ? 11.326 -3.533 -3.410 1.00 57.66 118 TYR A CA 1
ATOM 921 C C . TYR A 1 118 ? 11.553 -5.014 -3.056 1.00 57.66 118 TYR A C 1
ATOM 923 O O . TYR A 1 118 ? 11.922 -5.282 -1.915 1.00 57.66 118 TYR A O 1
ATOM 931 N N . SER A 1 119 ? 11.419 -5.972 -3.987 1.00 61.38 119 SER A N 1
ATOM 932 C CA . SER A 1 119 ? 11.662 -7.412 -3.740 1.00 61.38 119 SER A CA 1
ATOM 933 C C . SER A 1 119 ? 11.646 -8.289 -5.011 1.00 61.38 119 SER A C 1
ATOM 935 O O . SER A 1 119 ? 11.080 -7.894 -6.017 1.00 61.38 119 SER A O 1
ATOM 937 N N . ASP A 1 120 ? 12.149 -9.530 -4.972 1.00 67.62 120 ASP A N 1
ATOM 938 C CA . ASP A 1 120 ? 11.924 -10.522 -6.054 1.00 67.62 120 ASP A CA 1
ATOM 939 C C . ASP A 1 120 ? 10.520 -11.161 -6.020 1.00 67.62 120 ASP A C 1
ATOM 941 O O . ASP A 1 120 ? 10.243 -12.115 -6.748 1.00 67.62 120 ASP A O 1
ATOM 945 N N . HIS A 1 121 ? 9.618 -10.671 -5.164 1.00 73.88 121 HIS A N 1
ATOM 946 C CA . HIS A 1 121 ? 8.306 -11.278 -5.000 1.00 73.88 121 HIS A CA 1
ATOM 947 C C . HIS A 1 121 ? 7.477 -11.139 -6.293 1.00 73.88 121 HIS A C 1
ATOM 949 O O . HIS A 1 121 ? 7.401 -10.043 -6.855 1.00 73.88 121 HIS A O 1
ATOM 955 N N . PRO A 1 122 ? 6.806 -12.204 -6.775 1.00 73.81 122 PRO A N 1
ATOM 956 C CA . PRO A 1 122 ? 6.062 -12.163 -8.039 1.00 73.81 122 PRO A CA 1
ATOM 957 C C . PRO A 1 122 ? 4.921 -11.136 -8.035 1.00 73.81 122 PRO A C 1
ATOM 959 O O . PRO A 1 122 ? 4.601 -10.566 -9.078 1.00 73.81 122 PRO A O 1
ATOM 962 N N . ASN A 1 123 ? 4.358 -10.859 -6.856 1.00 80.25 123 ASN A N 1
ATOM 963 C CA . ASN A 1 123 ? 3.279 -9.886 -6.660 1.00 80.25 123 ASN A CA 1
ATOM 964 C C . ASN A 1 123 ? 3.795 -8.493 -6.257 1.00 80.25 123 ASN A C 1
ATOM 966 O O . ASN A 1 123 ? 3.030 -7.650 -5.794 1.00 80.25 123 ASN A O 1
ATOM 970 N N . ASP A 1 124 ? 5.092 -8.228 -6.414 1.00 80.44 124 ASP A N 1
ATOM 971 C CA . ASP A 1 124 ? 5.630 -6.883 -6.255 1.00 80.44 124 ASP A CA 1
ATOM 972 C C . ASP A 1 124 ? 5.169 -6.004 -7.428 1.00 80.44 124 ASP A C 1
ATOM 974 O O . ASP A 1 124 ? 5.584 -6.184 -8.580 1.00 80.44 124 ASP A O 1
ATOM 978 N N . LEU A 1 125 ? 4.275 -5.055 -7.137 1.00 81.38 125 LEU A N 1
ATOM 979 C CA . LEU A 1 125 ? 3.725 -4.115 -8.116 1.00 81.38 125 LEU A CA 1
ATOM 980 C C . LEU A 1 125 ? 4.820 -3.333 -8.853 1.00 81.38 125 LEU A C 1
ATOM 982 O O . LEU A 1 125 ? 4.710 -3.126 -10.061 1.00 81.38 125 LEU A O 1
ATOM 986 N N . GLY A 1 126 ? 5.898 -2.943 -8.167 1.00 75.62 126 GLY A N 1
ATOM 987 C CA . GLY A 1 126 ? 6.983 -2.169 -8.773 1.00 75.62 126 GLY A CA 1
ATOM 988 C C . GLY A 1 126 ? 7.787 -2.957 -9.813 1.00 75.62 126 GLY A C 1
ATOM 989 O O . GLY A 1 126 ? 8.398 -2.356 -10.698 1.00 75.62 126 GLY A O 1
ATOM 990 N N . ASN A 1 127 ? 7.749 -4.293 -9.744 1.00 79.12 127 ASN A N 1
ATOM 991 C CA . ASN A 1 127 ? 8.603 -5.195 -10.523 1.00 79.12 127 ASN A CA 1
ATOM 992 C C . ASN A 1 127 ? 7.903 -5.915 -11.681 1.00 79.12 127 ASN A C 1
ATOM 994 O O . ASN A 1 127 ? 8.522 -6.760 -12.344 1.00 79.12 127 ASN A O 1
ATOM 998 N N . GLN A 1 128 ? 6.646 -5.570 -11.964 1.00 84.12 128 GLN A N 1
ATOM 999 C CA . GLN A 1 128 ? 5.918 -6.138 -13.095 1.00 84.12 128 GLN A CA 1
ATOM 1000 C C . GLN A 1 128 ? 6.624 -5.831 -14.425 1.00 84.12 128 GLN A C 1
ATOM 1002 O O . GLN A 1 128 ? 7.185 -4.758 -14.624 1.00 84.12 128 GLN A O 1
ATOM 1007 N N . LYS A 1 129 ? 6.642 -6.817 -15.337 1.00 82.19 129 LYS A N 1
ATOM 1008 C CA . LYS A 1 129 ? 7.399 -6.733 -16.605 1.00 82.19 129 LYS A CA 1
ATOM 1009 C C . LYS A 1 129 ? 6.791 -5.757 -17.613 1.00 82.19 129 LYS A C 1
ATOM 1011 O O . LYS A 1 129 ? 7.509 -5.255 -18.473 1.00 82.19 129 LYS A O 1
ATOM 1016 N N . THR A 1 130 ? 5.476 -5.566 -17.560 1.00 88.38 130 THR A N 1
ATOM 1017 C CA . THR A 1 130 ? 4.730 -4.709 -18.482 1.00 88.38 130 THR A CA 1
ATOM 1018 C C . THR A 1 130 ? 3.781 -3.818 -17.699 1.00 88.38 130 THR A C 1
ATOM 1020 O O . THR A 1 130 ? 3.293 -4.198 -16.631 1.00 88.38 130 THR A O 1
ATOM 1023 N N . PHE A 1 131 ? 3.484 -2.650 -18.267 1.00 89.19 131 PHE A N 1
ATOM 1024 C CA . PHE A 1 131 ? 2.558 -1.700 -17.663 1.00 89.19 131 PHE A CA 1
ATOM 1025 C C . PHE A 1 131 ? 1.147 -2.286 -17.521 1.00 89.19 131 PHE A C 1
ATOM 1027 O O . PHE A 1 131 ? 0.512 -2.093 -16.490 1.00 89.19 131 PHE A O 1
ATOM 1034 N N . ASP A 1 132 ? 0.701 -3.107 -18.475 1.00 90.19 132 ASP A N 1
ATOM 1035 C CA . ASP A 1 132 ? -0.583 -3.807 -18.365 1.00 90.19 132 ASP A CA 1
ATOM 1036 C C . ASP A 1 132 ? -0.628 -4.769 -17.174 1.00 90.19 132 ASP A C 1
ATOM 1038 O O . ASP A 1 132 ? -1.593 -4.751 -16.416 1.00 90.19 132 ASP A O 1
ATOM 1042 N N . LYS A 1 133 ? 0.442 -5.542 -16.933 1.00 89.88 133 LYS A N 1
ATOM 1043 C CA . LYS A 1 133 ? 0.521 -6.433 -15.763 1.00 89.88 133 LYS A CA 1
ATOM 1044 C C . LYS A 1 133 ? 0.529 -5.656 -14.452 1.00 89.88 133 LYS A C 1
ATOM 1046 O O . LYS A 1 133 ? -0.062 -6.101 -13.472 1.00 89.88 133 LYS A O 1
ATOM 1051 N N . PHE A 1 134 ? 1.175 -4.491 -14.435 1.00 91.12 134 PHE A N 1
ATOM 1052 C CA . PHE A 1 134 ? 1.083 -3.565 -13.312 1.00 91.12 134 PHE A CA 1
ATOM 1053 C C . PHE A 1 134 ? -0.363 -3.112 -13.074 1.00 91.12 134 PHE A C 1
ATOM 1055 O O . PHE A 1 134 ? -0.846 -3.220 -11.948 1.00 91.12 134 PHE A O 1
ATOM 1062 N N . LEU A 1 135 ? -1.073 -2.669 -14.117 1.00 91.31 135 LEU A N 1
ATOM 1063 C CA . LEU A 1 135 ? -2.473 -2.252 -14.006 1.00 91.31 135 LEU A CA 1
ATOM 1064 C C . LEU A 1 135 ? -3.393 -3.404 -13.577 1.00 91.31 135 LEU A C 1
ATOM 1066 O O . LEU A 1 135 ? -4.288 -3.186 -12.763 1.00 91.31 135 LEU A O 1
ATOM 1070 N N . ASP A 1 136 ? -3.177 -4.619 -14.086 1.00 91.38 136 ASP A N 1
ATOM 1071 C CA . ASP A 1 136 ? -3.933 -5.821 -13.709 1.00 91.38 136 ASP A CA 1
ATOM 1072 C C . ASP A 1 136 ? -3.749 -6.159 -12.231 1.00 91.38 136 ASP A C 1
ATOM 1074 O O . ASP A 1 136 ? -4.716 -6.412 -11.511 1.00 91.38 136 ASP A O 1
ATOM 1078 N N . LEU A 1 137 ? -2.507 -6.148 -11.753 1.00 91.69 137 LEU A N 1
ATOM 1079 C CA . LEU A 1 137 ? -2.205 -6.436 -10.358 1.00 91.69 137 LEU A CA 1
ATOM 1080 C C . LEU A 1 137 ? -2.752 -5.338 -9.434 1.00 91.69 137 LEU A C 1
ATOM 1082 O O . LEU A 1 137 ? -3.346 -5.633 -8.397 1.00 91.69 137 LEU A O 1
ATOM 1086 N N . LEU A 1 138 ? -2.631 -4.072 -9.838 1.00 92.06 138 LEU A N 1
ATOM 1087 C CA . LEU A 1 138 ? -3.170 -2.935 -9.095 1.00 92.06 138 LEU A CA 1
ATOM 1088 C C . LEU A 1 138 ? -4.702 -3.008 -9.002 1.00 92.06 138 LEU A C 1
ATOM 1090 O O . LEU A 1 138 ? -5.275 -2.782 -7.934 1.00 92.06 138 LEU A O 1
ATOM 1094 N N . GLN A 1 139 ? -5.369 -3.393 -10.093 1.00 91.31 139 GLN A N 1
ATOM 1095 C CA . GLN A 1 139 ? -6.810 -3.639 -10.122 1.00 91.31 139 GLN A CA 1
ATOM 1096 C C . GLN A 1 139 ? -7.210 -4.750 -9.145 1.00 91.31 139 GLN A C 1
ATOM 1098 O O . GLN A 1 139 ? -8.195 -4.594 -8.422 1.00 91.31 139 GLN A O 1
ATOM 1103 N N . GLN A 1 140 ? -6.454 -5.849 -9.084 1.00 92.38 140 GLN A N 1
ATOM 1104 C CA . GLN A 1 140 ? -6.721 -6.939 -8.144 1.00 92.38 140 GLN A CA 1
ATOM 1105 C C . GLN A 1 140 ? -6.609 -6.477 -6.689 1.00 92.38 140 GLN A C 1
ATOM 1107 O O . GLN A 1 140 ? -7.509 -6.758 -5.898 1.00 92.38 140 GLN A O 1
ATOM 1112 N N . VAL A 1 141 ? -5.567 -5.714 -6.343 1.00 92.75 141 VAL A N 1
ATOM 1113 C CA . VAL A 1 141 ? -5.418 -5.128 -5.001 1.00 92.75 141 VAL A CA 1
ATOM 1114 C C . VAL A 1 141 ? -6.606 -4.224 -4.671 1.00 92.75 141 VAL A C 1
ATOM 1116 O O . VAL A 1 141 ? -7.248 -4.395 -3.632 1.00 92.75 141 VAL A O 1
ATOM 1119 N N . PHE A 1 142 ? -6.972 -3.304 -5.568 1.00 91.12 142 PHE A N 1
ATOM 1120 C CA . PHE A 1 142 ? -8.111 -2.415 -5.333 1.00 91.12 142 PHE A CA 1
ATOM 1121 C C . PHE A 1 142 ? -9.449 -3.145 -5.267 1.00 91.12 142 PHE A C 1
ATOM 1123 O O . PHE A 1 142 ? -10.321 -2.726 -4.510 1.00 91.12 142 PHE A O 1
ATOM 1130 N N . TYR A 1 143 ? -9.607 -4.269 -5.964 1.00 90.25 143 TYR A N 1
ATOM 1131 C CA . TYR A 1 143 ? -10.785 -5.116 -5.817 1.00 90.25 143 TYR A CA 1
ATOM 1132 C C . TYR A 1 143 ? -10.898 -5.712 -4.405 1.00 90.25 143 TYR A C 1
ATOM 1134 O O . TYR A 1 143 ? -11.995 -5.773 -3.846 1.00 90.25 143 TYR A O 1
ATOM 1142 N N . LYS A 1 144 ? -9.782 -6.101 -3.779 1.00 92.31 144 LYS A N 1
ATOM 1143 C CA . LYS A 1 144 ? -9.790 -6.560 -2.379 1.00 92.31 144 LYS A CA 1
ATOM 1144 C C . LYS A 1 144 ? -10.119 -5.418 -1.418 1.00 92.31 144 LYS A C 1
ATOM 1146 O O . LYS A 1 144 ? -10.947 -5.598 -0.531 1.00 92.31 144 LYS A O 1
ATOM 1151 N N . VAL A 1 145 ? -9.545 -4.231 -1.633 1.00 91.81 145 VAL A N 1
ATOM 1152 C CA . VAL A 1 145 ? -9.886 -3.024 -0.857 1.00 91.81 145 VAL A CA 1
ATOM 1153 C C . VAL A 1 145 ? -11.375 -2.701 -0.976 1.00 91.81 145 VAL A C 1
ATOM 1155 O O . VAL A 1 145 ? -12.021 -2.455 0.037 1.00 91.81 145 VAL A O 1
ATOM 1158 N N . TYR A 1 146 ? -11.931 -2.748 -2.190 1.00 89.06 146 TYR A N 1
ATOM 1159 C CA . TYR A 1 146 ? -13.354 -2.533 -2.456 1.00 89.06 146 TYR A CA 1
ATOM 1160 C C . TYR A 1 146 ? -14.237 -3.469 -1.628 1.00 89.06 146 TYR A C 1
ATOM 1162 O O . TYR A 1 146 ? -15.203 -3.023 -1.022 1.00 89.06 146 TYR A O 1
ATOM 1170 N N . LYS A 1 147 ? -13.879 -4.754 -1.538 1.00 89.69 147 LYS A N 1
ATOM 1171 C CA . LYS A 1 147 ? -14.630 -5.741 -0.749 1.00 89.69 147 LYS A CA 1
ATOM 1172 C C . LYS A 1 147 ? -14.601 -5.485 0.762 1.00 89.69 147 LYS A C 1
ATOM 1174 O O . LYS A 1 147 ? -15.530 -5.900 1.444 1.00 89.69 147 LYS A O 1
ATOM 1179 N N . LEU A 1 148 ? -13.580 -4.797 1.275 1.00 90.81 148 LEU A N 1
ATOM 1180 C CA . LEU A 1 148 ? -13.499 -4.380 2.682 1.00 90.81 148 LEU A CA 1
ATOM 1181 C C . LEU A 1 148 ? -14.217 -3.049 2.952 1.00 90.81 148 LEU A C 1
ATOM 1183 O O . LEU A 1 148 ? -14.477 -2.704 4.107 1.00 90.81 148 LEU A O 1
ATOM 1187 N N . LEU A 1 149 ? -14.476 -2.260 1.910 1.00 89.69 149 LEU A N 1
ATOM 1188 C CA . LEU A 1 149 ? -14.930 -0.883 2.020 1.00 89.69 149 LEU A CA 1
ATOM 1189 C C . LEU A 1 149 ? -16.443 -0.812 2.253 1.00 89.69 149 LEU A C 1
ATOM 1191 O O . LEU A 1 149 ? -17.239 -1.346 1.483 1.00 89.69 149 LEU A O 1
ATOM 1195 N N . ILE A 1 150 ? -16.852 -0.082 3.291 1.00 90.31 150 ILE A N 1
ATOM 1196 C CA . ILE A 1 150 ? -18.274 0.173 3.559 1.00 90.31 150 ILE A CA 1
ATOM 1197 C C . ILE A 1 150 ? -18.908 0.904 2.364 1.00 90.31 150 ILE A C 1
ATOM 1199 O O . ILE A 1 150 ? -18.301 1.811 1.790 1.00 90.31 150 ILE A O 1
ATOM 1203 N N . ASN A 1 151 ? -20.142 0.532 2.015 1.00 85.94 151 ASN A N 1
ATOM 1204 C CA . ASN A 1 151 ? -20.929 1.167 0.952 1.00 85.94 151 ASN A CA 1
ATOM 1205 C C . ASN A 1 151 ? -20.930 2.701 1.062 1.00 85.94 151 ASN A C 1
ATOM 1207 O O . ASN A 1 151 ? -21.078 3.269 2.146 1.00 85.94 151 ASN A O 1
ATOM 1211 N N . GLY A 1 152 ? -20.717 3.372 -0.075 1.00 83.25 152 GLY A N 1
ATOM 1212 C CA . GLY A 1 152 ? -20.654 4.835 -0.164 1.00 83.25 152 GLY A CA 1
ATOM 1213 C C . GLY A 1 152 ? -19.354 5.473 0.344 1.00 83.25 152 GLY A C 1
ATOM 1214 O O . GLY A 1 152 ? -19.260 6.700 0.401 1.00 83.25 152 GLY A O 1
ATOM 1215 N N . ARG A 1 153 ? -18.344 4.681 0.727 1.00 88.31 153 ARG A N 1
ATOM 1216 C CA . ARG A 1 153 ? -17.005 5.184 1.075 1.00 88.31 153 ARG A CA 1
ATOM 1217 C C . ARG A 1 153 ? -16.073 5.207 -0.135 1.00 88.31 153 ARG A C 1
ATOM 1219 O O . ARG A 1 153 ? -16.428 4.764 -1.223 1.00 88.31 153 ARG A O 1
ATOM 1226 N N . TYR A 1 154 ? -14.882 5.765 0.074 1.00 85.50 154 TYR A N 1
ATOM 1227 C CA . TYR A 1 154 ? -13.988 6.181 -1.002 1.00 85.50 154 TYR A CA 1
ATOM 1228 C C . TYR A 1 154 ? -12.605 5.550 -0.895 1.00 85.50 154 TYR A C 1
ATOM 1230 O O . TYR A 1 154 ? -12.087 5.335 0.207 1.00 85.50 154 TYR A O 1
ATOM 1238 N N . ILE A 1 155 ? -11.998 5.333 -2.060 1.00 88.81 155 ILE A N 1
ATOM 1239 C CA . ILE A 1 155 ? -10.575 5.028 -2.220 1.00 88.81 155 ILE A CA 1
ATOM 1240 C C . ILE A 1 155 ? -9.918 6.254 -2.850 1.00 88.81 155 ILE A C 1
ATOM 1242 O O . ILE A 1 155 ? -10.362 6.700 -3.906 1.00 88.81 155 ILE A O 1
ATOM 1246 N N . SER A 1 156 ? -8.871 6.768 -2.211 1.00 90.69 156 SER A N 1
ATOM 1247 C CA . SER A 1 156 ? -8.012 7.825 -2.739 1.00 90.69 156 SER A CA 1
ATOM 1248 C C . SER A 1 156 ? -6.685 7.232 -3.196 1.00 90.69 156 SER A C 1
ATOM 1250 O O . SER A 1 156 ? -5.921 6.708 -2.381 1.00 90.69 156 SER A O 1
ATOM 1252 N N . VAL A 1 157 ? -6.410 7.311 -4.493 1.00 90.19 157 VAL A N 1
ATOM 1253 C CA . VAL A 1 157 ? -5.156 6.831 -5.088 1.00 90.19 157 VAL A CA 1
ATOM 1254 C C . VAL A 1 157 ? -4.302 8.036 -5.446 1.00 90.19 157 VAL A C 1
ATOM 1256 O O . VAL A 1 157 ? -4.741 8.864 -6.234 1.00 90.19 157 VAL A O 1
ATOM 1259 N N . ILE A 1 158 ? -3.119 8.143 -4.847 1.00 89.88 158 ILE A N 1
ATOM 1260 C CA . ILE A 1 158 ? -2.175 9.243 -5.068 1.00 89.88 158 ILE A CA 1
ATOM 1261 C C . ILE A 1 158 ? -1.061 8.730 -5.977 1.00 89.88 158 ILE A C 1
ATOM 1263 O O . ILE A 1 158 ? -0.291 7.861 -5.571 1.00 89.88 158 ILE A O 1
ATOM 1267 N N . ILE A 1 159 ? -0.988 9.224 -7.207 1.00 87.56 159 ILE A N 1
ATOM 1268 C CA . ILE A 1 159 ? 0.005 8.783 -8.193 1.00 87.56 159 ILE A CA 1
ATOM 1269 C C . ILE A 1 159 ? 0.300 9.929 -9.164 1.00 87.56 159 ILE A C 1
ATOM 1271 O O . ILE A 1 159 ? -0.571 10.747 -9.405 1.00 87.56 159 ILE A O 1
ATOM 1275 N N . SER A 1 160 ? 1.516 10.052 -9.688 1.00 85.38 160 SER A N 1
ATOM 1276 C CA . SER A 1 160 ? 1.800 10.939 -10.830 1.00 85.38 160 SER A CA 1
ATOM 1277 C C . SER A 1 160 ? 1.698 10.172 -12.147 1.00 85.38 160 SER A C 1
ATOM 1279 O O . SER A 1 160 ? 1.872 8.952 -12.169 1.00 85.38 160 SER A O 1
ATOM 1281 N N . ASP A 1 161 ? 1.503 10.887 -13.253 1.00 87.31 161 ASP A N 1
ATOM 1282 C CA . ASP A 1 161 ? 1.828 10.332 -14.566 1.00 87.31 161 ASP A CA 1
ATOM 1283 C C . ASP A 1 161 ? 3.338 10.116 -14.668 1.00 87.31 161 ASP A C 1
ATOM 1285 O O . ASP A 1 161 ? 4.145 10.853 -14.092 1.00 87.31 161 ASP A O 1
ATOM 1289 N N . PHE A 1 162 ? 3.730 9.049 -15.352 1.00 84.56 162 PHE A N 1
ATOM 1290 C CA . PHE A 1 162 ? 5.131 8.687 -15.489 1.00 84.56 162 PHE A CA 1
ATOM 1291 C C . PHE A 1 162 ? 5.417 8.062 -16.841 1.00 84.56 162 PHE A C 1
ATOM 1293 O O . PHE A 1 162 ? 4.537 7.643 -17.591 1.00 84.56 162 PHE A O 1
ATOM 1300 N N . THR A 1 163 ? 6.706 8.000 -17.144 1.00 82.69 163 THR A N 1
ATOM 1301 C CA . THR A 1 163 ? 7.195 7.471 -18.402 1.00 82.69 163 THR A CA 1
ATOM 1302 C C . THR A 1 163 ? 7.253 5.943 -18.379 1.00 82.69 163 THR A C 1
ATOM 1304 O O . THR A 1 163 ? 7.932 5.353 -17.539 1.00 82.69 163 THR A O 1
ATOM 1307 N N . VAL A 1 164 ? 6.632 5.296 -19.361 1.00 82.69 164 VAL A N 1
ATOM 1308 C CA . VAL A 1 164 ? 6.776 3.866 -19.660 1.00 82.69 164 VAL A CA 1
ATOM 1309 C C . VAL A 1 164 ? 7.462 3.746 -21.016 1.00 82.69 164 VAL A C 1
ATOM 1311 O O . VAL A 1 164 ? 7.033 4.356 -21.986 1.00 82.69 164 VAL A O 1
ATOM 1314 N N . ASN A 1 165 ? 8.560 2.987 -21.105 1.00 83.06 165 ASN A N 1
ATOM 1315 C CA . ASN A 1 165 ? 9.310 2.806 -22.359 1.00 83.06 165 ASN A CA 1
ATOM 1316 C C . ASN A 1 165 ? 9.681 4.130 -23.066 1.00 83.06 165 ASN A C 1
ATOM 1318 O O . ASN A 1 165 ? 9.615 4.230 -24.286 1.00 83.06 165 ASN A O 1
ATOM 1322 N N . LYS A 1 166 ? 10.100 5.141 -22.290 1.00 82.00 166 LYS A N 1
ATOM 1323 C CA . LYS A 1 166 ? 10.442 6.503 -22.759 1.00 82.00 166 LYS A CA 1
ATOM 1324 C C . LYS A 1 166 ? 9.268 7.329 -23.314 1.00 82.00 166 LYS A C 1
ATOM 1326 O O . LYS A 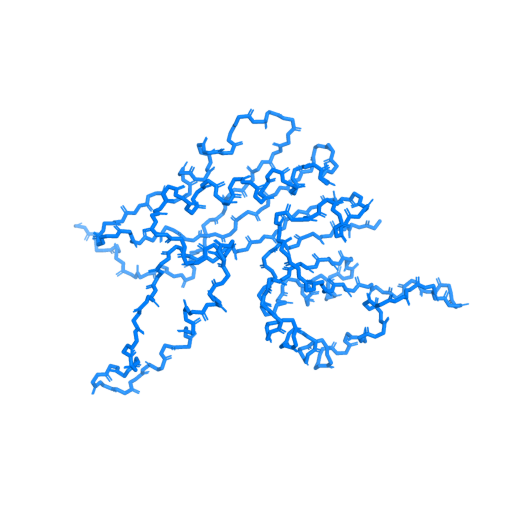1 166 ? 9.511 8.401 -23.855 1.00 82.00 166 LYS A O 1
ATOM 1331 N N . GLN A 1 167 ? 8.028 6.882 -23.137 1.00 83.12 167 GLN A N 1
ATOM 1332 C CA . GLN A 1 167 ? 6.825 7.637 -23.488 1.00 83.12 167 GLN A CA 1
ATOM 1333 C C . GLN A 1 167 ? 6.036 8.001 -22.234 1.00 83.12 167 GLN A C 1
ATOM 1335 O O . GLN A 1 167 ? 5.902 7.182 -21.326 1.00 83.12 167 GLN A O 1
ATOM 1340 N N . GLU A 1 168 ? 5.561 9.240 -22.157 1.00 86.50 168 GLU A N 1
ATOM 1341 C CA . GLU A 1 168 ? 4.662 9.680 -21.091 1.00 86.50 168 GLU A CA 1
ATOM 1342 C C . GLU A 1 168 ? 3.309 8.978 -21.220 1.00 86.50 168 GLU A C 1
ATOM 1344 O O . GLU A 1 168 ? 2.799 8.787 -22.324 1.00 86.50 168 GLU A O 1
ATOM 1349 N N . VAL A 1 169 ? 2.756 8.545 -20.090 1.00 87.25 169 VAL A N 1
ATOM 1350 C CA . VAL A 1 169 ? 1.496 7.806 -20.035 1.00 87.25 169 VAL A CA 1
ATOM 1351 C C . VAL A 1 169 ? 0.542 8.523 -19.090 1.00 87.25 169 VAL A C 1
ATOM 1353 O O . VAL A 1 169 ? 0.926 8.848 -17.972 1.00 87.25 169 VAL A O 1
ATOM 1356 N N . ASP A 1 170 ? -0.710 8.692 -19.524 1.00 90.62 170 ASP A N 1
ATOM 1357 C CA . ASP A 1 170 ? -1.858 9.063 -18.681 1.00 90.62 170 ASP A CA 1
ATOM 1358 C C . ASP A 1 170 ? -2.203 7.890 -17.745 1.00 90.62 170 ASP A C 1
ATOM 1360 O O . ASP A 1 170 ? -3.103 7.076 -17.992 1.00 90.62 170 ASP A O 1
ATOM 1364 N N . VAL A 1 171 ? -1.412 7.735 -16.688 1.00 89.94 171 VAL A N 1
ATOM 1365 C CA . VAL A 1 171 ? -1.554 6.666 -15.701 1.00 89.94 171 VAL A CA 1
ATOM 1366 C C . VAL A 1 171 ? -2.843 6.861 -14.913 1.00 89.94 171 VAL A C 1
ATOM 1368 O O . VAL A 1 171 ? -3.541 5.883 -14.634 1.00 89.94 171 VAL A O 1
ATOM 1371 N N . HIS A 1 172 ? -3.200 8.110 -14.617 1.00 89.62 172 HIS A N 1
ATOM 1372 C CA . HIS A 1 172 ? -4.460 8.465 -13.971 1.00 89.62 172 HIS A CA 1
ATOM 1373 C C . HIS A 1 172 ? -5.663 7.898 -14.709 1.00 89.62 172 HIS A C 1
ATOM 1375 O O . HIS A 1 172 ? -6.434 7.114 -14.146 1.00 89.62 172 HIS A O 1
ATOM 1381 N N . GLY A 1 173 ? -5.813 8.258 -15.981 1.00 88.69 173 GLY A N 1
ATOM 1382 C CA . GLY A 1 173 ? -6.905 7.790 -16.809 1.00 88.69 173 GLY A CA 1
ATOM 1383 C C . GLY A 1 173 ? -6.844 6.284 -17.014 1.00 88.69 173 GLY A C 1
ATOM 1384 O O . GLY A 1 173 ? -7.894 5.644 -17.032 1.00 88.69 173 GLY A O 1
ATOM 1385 N N . CYS A 1 174 ? -5.654 5.677 -17.089 1.00 91.25 174 CYS A N 1
ATOM 1386 C CA . CYS A 1 174 ? -5.531 4.219 -17.156 1.00 91.25 174 CYS A CA 1
ATOM 1387 C C . CYS A 1 174 ? -6.108 3.540 -15.909 1.00 91.25 174 CYS A C 1
ATOM 1389 O O . CYS A 1 174 ? -6.905 2.610 -16.038 1.00 91.25 174 CYS A O 1
ATOM 1391 N N . ILE A 1 175 ? -5.772 4.028 -14.712 1.00 89.19 175 ILE A N 1
ATOM 1392 C CA . ILE A 1 175 ? -6.315 3.518 -13.447 1.00 89.19 175 ILE A CA 1
ATOM 1393 C C . ILE A 1 175 ? -7.827 3.738 -13.389 1.00 89.19 175 ILE A C 1
ATOM 1395 O O . ILE A 1 175 ? -8.560 2.797 -13.091 1.00 89.19 175 ILE A O 1
ATOM 1399 N N . ILE A 1 176 ? -8.313 4.938 -13.723 1.00 87.38 176 ILE A N 1
ATOM 1400 C CA . ILE A 1 176 ? -9.752 5.236 -13.745 1.00 87.38 176 ILE A CA 1
ATOM 1401 C C . ILE A 1 176 ? -10.471 4.261 -14.679 1.00 87.38 176 ILE A C 1
ATOM 1403 O O . ILE A 1 176 ? -11.387 3.573 -14.236 1.00 87.38 176 ILE A O 1
ATOM 1407 N N . ARG A 1 177 ? -10.023 4.115 -15.933 1.00 88.06 177 ARG A N 1
ATOM 1408 C CA . ARG A 1 177 ? -10.612 3.184 -16.913 1.00 88.06 177 ARG A CA 1
ATOM 1409 C C . ARG A 1 177 ? -10.614 1.742 -16.399 1.00 88.06 177 ARG A C 1
ATOM 1411 O O . ARG A 1 177 ? -11.621 1.049 -16.529 1.00 88.06 177 ARG A O 1
ATOM 1418 N N . LYS A 1 178 ? -9.528 1.303 -15.756 1.00 87.25 178 LYS A N 1
ATOM 1419 C CA . LYS A 1 178 ? -9.397 -0.046 -15.182 1.00 87.25 178 LYS A CA 1
ATOM 1420 C C . LYS A 1 178 ? -10.312 -0.277 -13.971 1.00 87.25 178 LYS A C 1
ATOM 1422 O O . LYS A 1 178 ? -10.657 -1.422 -13.685 1.00 87.25 178 LYS A O 1
ATOM 1427 N N . LEU A 1 179 ? -10.715 0.774 -13.255 1.00 79.44 179 LEU A N 1
ATOM 1428 C CA . LEU A 1 179 ? -11.506 0.686 -12.019 1.00 79.44 179 LEU A CA 1
ATOM 1429 C C . LEU A 1 179 ? -12.980 1.108 -12.172 1.00 79.44 179 LEU A C 1
ATOM 1431 O O . LEU A 1 179 ? -13.800 0.752 -11.330 1.00 79.44 179 LEU A O 1
ATOM 1435 N N . HIS A 1 180 ? -13.349 1.789 -13.259 1.00 70.50 180 HIS A N 1
ATOM 1436 C CA . HIS A 1 180 ? -14.676 2.389 -13.489 1.00 70.50 180 HIS A CA 1
ATOM 1437 C C . HIS A 1 180 ? -15.850 1.384 -13.606 1.00 70.50 180 HIS A C 1
ATOM 1439 O O . HIS A 1 180 ? -17.018 1.763 -13.604 1.00 70.50 180 HIS A O 1
ATOM 1445 N N . TRP A 1 181 ? -15.586 0.081 -13.678 1.00 63.41 181 TRP A N 1
ATOM 1446 C CA . TRP A 1 181 ? -16.595 -0.969 -13.881 1.00 63.41 181 TRP A CA 1
ATOM 1447 C C . TRP A 1 181 ? -17.447 -1.301 -12.635 1.00 63.41 181 TRP A C 1
ATOM 1449 O O . TRP A 1 181 ? -18.326 -2.160 -12.711 1.00 63.41 181 TRP A O 1
ATOM 1459 N N . ARG A 1 182 ? -17.236 -0.639 -11.486 1.00 62.28 182 ARG A N 1
ATOM 1460 C CA . ARG A 1 182 ? -17.969 -0.891 -10.229 1.00 62.28 182 ARG A CA 1
ATOM 1461 C C . ARG A 1 182 ? -18.668 0.384 -9.736 1.00 62.28 182 ARG A C 1
ATOM 1463 O O . ARG A 1 182 ? -18.058 1.215 -9.079 1.00 62.28 182 ARG A O 1
ATOM 1470 N N . LYS A 1 183 ? -19.959 0.535 -10.061 1.00 56.88 183 LYS A N 1
ATOM 1471 C CA . LYS A 1 183 ? -20.772 1.743 -9.782 1.00 56.88 183 LYS A CA 1
ATOM 1472 C C . LYS A 1 183 ? -21.162 1.953 -8.306 1.00 56.88 183 LYS A C 1
ATOM 1474 O O . LYS A 1 183 ? -21.778 2.963 -7.989 1.00 56.88 183 LYS A O 1
ATOM 1479 N N . GLU A 1 184 ? -20.853 1.015 -7.413 1.00 60.31 184 GLU A N 1
ATOM 1480 C CA . GLU A 1 184 ? -21.382 1.004 -6.036 1.00 60.31 184 GLU A CA 1
ATOM 1481 C C . GLU A 1 184 ? -20.574 1.884 -5.056 1.00 60.31 184 GLU A C 1
ATOM 1483 O O . GLU A 1 184 ? -21.099 2.290 -4.016 1.00 60.31 184 GLU A O 1
ATOM 1488 N N . HIS A 1 185 ? -19.329 2.255 -5.397 1.00 61.50 185 HIS A N 1
ATOM 1489 C CA . HIS A 1 185 ? -18.454 3.084 -4.554 1.00 61.50 185 HIS A CA 1
ATOM 1490 C C . HIS A 1 185 ? -17.634 4.070 -5.388 1.00 61.50 185 HIS A C 1
ATOM 1492 O O . HIS A 1 185 ? -17.282 3.808 -6.535 1.00 61.50 185 HIS A O 1
ATOM 1498 N N . GLN A 1 186 ? -17.295 5.215 -4.796 1.00 67.06 186 GLN A N 1
ATOM 1499 C CA . GLN A 1 186 ? -16.601 6.298 -5.491 1.00 67.06 186 GLN A CA 1
ATOM 1500 C C . GLN A 1 186 ? -15.077 6.160 -5.341 1.00 67.06 186 GLN A C 1
ATOM 1502 O O . GLN A 1 186 ? -14.527 6.308 -4.248 1.00 67.06 186 GLN A O 1
ATOM 1507 N N . ILE A 1 187 ? -14.379 5.911 -6.448 1.00 72.62 187 ILE A N 1
ATOM 1508 C CA . ILE A 1 187 ? -12.912 5.931 -6.507 1.00 72.62 187 ILE A CA 1
ATOM 1509 C C . ILE A 1 187 ? -12.469 7.324 -6.946 1.00 72.62 187 ILE A C 1
ATOM 1511 O O . ILE A 1 187 ? -12.944 7.846 -7.952 1.00 72.62 187 ILE A O 1
ATOM 1515 N N . LYS A 1 188 ? -11.560 7.925 -6.181 1.00 79.44 188 LYS A N 1
ATOM 1516 C CA . LYS A 1 188 ? -10.967 9.230 -6.469 1.00 79.44 188 LYS A CA 1
ATOM 1517 C C . LYS A 1 188 ? -9.474 9.034 -6.715 1.00 79.44 188 LYS A C 1
ATOM 1519 O O . LYS A 1 188 ? -8.758 8.530 -5.853 1.00 79.44 188 LYS A O 1
ATOM 1524 N N . VAL A 1 189 ? -9.006 9.405 -7.899 1.00 76.75 189 VAL A N 1
ATOM 1525 C CA . VAL A 1 189 ? -7.580 9.359 -8.246 1.00 76.75 189 VAL A CA 1
ATOM 1526 C C . VAL A 1 189 ? -7.060 10.793 -8.235 1.00 76.75 189 VAL A C 1
ATOM 1528 O O . VAL A 1 189 ? -7.690 11.677 -8.810 1.00 76.75 189 VAL A O 1
ATOM 1531 N N . PHE A 1 190 ? -5.955 11.022 -7.534 1.00 80.38 190 PHE A N 1
ATOM 1532 C CA . PHE A 1 190 ? -5.349 12.330 -7.324 1.00 80.38 190 PHE A CA 1
ATOM 1533 C C . PHE A 1 190 ? -3.931 12.340 -7.883 1.00 80.38 190 PHE A C 1
ATOM 1535 O O . PHE A 1 190 ? -3.149 11.430 -7.598 1.00 80.38 190 PHE A O 1
ATOM 1542 N N . ALA A 1 191 ? -3.605 13.415 -8.598 1.00 72.56 191 ALA A N 1
ATOM 1543 C CA . ALA A 1 191 ? -2.257 13.667 -9.074 1.00 72.56 191 ALA A CA 1
ATOM 1544 C C . ALA A 1 191 ? -1.330 14.058 -7.928 1.00 72.56 191 ALA A C 1
ATOM 1546 O O . ALA A 1 191 ? -1.585 15.022 -7.201 1.00 72.56 191 ALA A O 1
ATOM 1547 N N . ASP A 1 192 ? -0.228 13.326 -7.792 1.00 69.94 192 ASP A N 1
ATOM 1548 C CA . ASP A 1 192 ? 0.912 13.795 -7.016 1.00 69.94 192 ASP A CA 1
ATOM 1549 C C . ASP A 1 192 ? 1.666 14.851 -7.838 1.00 69.94 192 ASP A C 1
ATOM 1551 O O . ASP A 1 192 ? 2.399 14.546 -8.780 1.00 69.94 192 ASP A O 1
ATOM 1555 N N . VAL A 1 193 ? 1.442 16.120 -7.498 1.00 54.84 193 VAL A N 1
ATOM 1556 C CA . VAL A 1 193 ? 2.063 17.277 -8.161 1.00 54.84 193 VAL A CA 1
ATOM 1557 C C . VAL A 1 193 ? 3.453 17.608 -7.612 1.00 54.84 193 VAL A C 1
ATOM 1559 O O . VAL A 1 193 ? 4.105 18.518 -8.109 1.00 54.84 193 VAL A O 1
ATOM 1562 N N . THR A 1 194 ? 3.963 16.873 -6.617 1.00 49.75 194 THR A N 1
ATOM 1563 C CA . THR A 1 194 ? 5.304 17.146 -6.065 1.00 49.75 194 THR A CA 1
ATOM 1564 C C . THR A 1 194 ? 6.442 16.734 -7.006 1.00 49.75 194 THR A C 1
ATOM 1566 O O . THR A 1 194 ? 7.582 17.155 -6.812 1.00 49.75 194 THR A O 1
ATOM 1569 N N . GLN A 1 195 ? 6.139 15.959 -8.056 1.00 43.66 195 GLN A N 1
ATOM 1570 C CA . GLN A 1 195 ? 7.086 15.537 -9.093 1.00 43.66 195 GLN A CA 1
ATOM 1571 C C . GLN A 1 195 ? 6.904 16.238 -10.444 1.00 43.66 195 GLN A C 1
ATOM 1573 O O . GLN A 1 195 ? 7.493 15.789 -11.431 1.00 43.66 195 GLN A O 1
ATOM 1578 N N . THR A 1 196 ? 6.155 17.344 -10.530 1.00 37.47 196 THR A N 1
ATOM 1579 C CA . THR A 1 196 ? 6.183 18.161 -11.749 1.00 37.47 196 THR A CA 1
ATOM 1580 C C . THR A 1 196 ? 7.596 18.699 -11.942 1.00 37.47 196 THR A C 1
ATOM 1582 O O . THR A 1 196 ? 7.997 19.703 -11.351 1.00 37.47 196 THR A O 1
ATOM 1585 N N . ARG A 1 197 ? 8.370 18.031 -12.802 1.00 41.38 197 ARG A N 1
ATOM 1586 C CA . ARG A 1 197 ? 9.416 18.713 -13.550 1.00 41.38 197 ARG A CA 1
ATOM 1587 C C . ARG A 1 197 ? 8.736 19.912 -14.193 1.00 41.38 197 ARG A C 1
ATOM 1589 O O . ARG A 1 197 ? 7.692 19.763 -14.819 1.00 41.38 197 ARG A O 1
ATOM 1596 N N . SER A 1 198 ? 9.324 21.083 -14.021 1.00 32.44 198 SER A N 1
ATOM 1597 C CA . SER A 1 198 ? 9.044 22.254 -14.835 1.00 32.44 198 SER A CA 1
ATOM 1598 C C . SER A 1 198 ? 9.259 21.891 -16.310 1.00 32.44 198 SER A C 1
ATOM 1600 O O . SER A 1 198 ? 10.359 22.023 -16.839 1.00 32.44 198 SER A O 1
ATOM 1602 N N . VAL A 1 199 ? 8.230 21.348 -16.951 1.00 37.16 199 VAL A N 1
ATOM 1603 C CA . VAL A 1 199 ? 8.153 21.126 -18.398 1.00 37.16 199 VAL A CA 1
ATOM 1604 C C . VAL A 1 199 ? 6.856 21.752 -18.906 1.00 37.16 199 VAL A C 1
ATOM 1606 O O . VAL A 1 199 ? 6.150 21.191 -19.726 1.00 37.16 199 VAL A O 1
ATOM 1609 N N . TYR A 1 200 ? 6.535 22.942 -18.404 1.00 35.97 200 TYR A N 1
ATOM 1610 C CA . TYR A 1 200 ? 5.697 23.881 -19.137 1.00 35.97 200 TYR A CA 1
ATOM 1611 C C . TYR A 1 200 ? 6.610 25.012 -19.598 1.00 35.97 200 TYR A C 1
ATOM 1613 O O . TYR A 1 200 ? 6.682 26.076 -18.991 1.00 35.97 200 TYR A O 1
ATOM 1621 N N . GLY A 1 201 ? 7.374 24.729 -20.654 1.00 34.62 201 GLY A N 1
ATOM 1622 C CA . GLY A 1 201 ? 7.769 25.772 -21.588 1.00 34.62 201 GLY A CA 1
ATOM 1623 C C . GLY A 1 201 ? 6.509 26.135 -22.359 1.00 34.62 201 GLY A C 1
ATOM 1624 O O . GLY A 1 201 ? 6.080 25.380 -23.226 1.00 34.62 201 GLY A O 1
ATOM 1625 N N . ILE A 1 202 ? 5.863 27.220 -21.947 1.00 34.56 202 ILE A N 1
ATOM 1626 C CA . ILE A 1 202 ? 4.797 27.854 -22.719 1.00 34.56 202 ILE A CA 1
ATOM 1627 C C . ILE A 1 202 ? 5.461 28.356 -24.011 1.00 34.56 202 ILE A C 1
ATOM 1629 O O . ILE A 1 202 ? 6.499 29.017 -23.933 1.00 34.56 202 ILE A O 1
ATOM 1633 N N . CYS A 1 203 ? 4.919 27.939 -25.161 1.00 36.56 203 CYS A N 1
ATOM 1634 C CA . CYS A 1 203 ? 5.285 28.450 -26.484 1.00 36.56 203 CYS A CA 1
ATOM 1635 C C . CYS A 1 203 ? 5.093 29.964 -26.587 1.00 36.56 203 CYS A C 1
ATOM 1637 O O . CYS A 1 203 ? 4.130 30.475 -25.972 1.00 36.56 203 CYS A O 1
#

Foldseek 3Di:
DAEEEEADCQQNPVLLVCVVVLHEYEYEHQFVVSVVNNVVVCVVSVNDPVLQPDDPDPPPPRPRHYHYHHDHLLCLVVVDVAAHQEYEYAAQDAQPDPPPDQPDDPVNPDRPPPPQQRDPDPLRLNDDPDPVVSLVSVLSSVVSNVVRYDWAGEYEYEYAFDDDPNDTDPVVVSNCVSNVPDPRYYYHYDYPPPPDDPPPPPD

Nearest PDB structures (foldseek):
  3mti-assembly1_B  TM=7.349E-01  e=4.650E-04  Streptococcus thermophilus LMG 18311
  7f8a-assembly1_A  TM=7.670E-01  e=1.706E-02  Mycolicibacterium smegmatis
  8ryd-assembly1_B  TM=4.861E-01  e=4.836E-03  Pseudomonas aeruginosa
  8ogj-assembly1_P  TM=4.326E-01  e=3.873E-01  Candida albicans
  8g4s-assembly1_O  TM=4.052E-01  e=4.113E-01  Giardia duodenalis assemblage A

Radius of gyration: 18.23 Å; Cα contacts (8 Å, |Δi|>4): 330; chains: 1; bounding box: 50×41×58 Å

Sequence (203 aa):
MLHYNTPLNGVGSTLIACHNTQRKGIGVELNPKYVELTKKRFEKYGINTQSILNAKSANGISKINQRIICGDSLDLLNLIQEPIHYCVTSPPYHNILKNKGNGIRHDGSQKRQGVVYYSDHPNDLGNQKTFDKFLDLLQQVFYKVYKLLINGRYISVIISDFTVNKQEVDVHGCIIRKLHWRKEHQIKVFADVTQTRSVYGIC

pLDDT: mean 75.42, std 19.33, range [32.44, 94.88]

Mean predicted aligned error: 10.49 Å

Solvent-accessible surface area (backbone atoms only — not comparable to full-atom values): 12040 Å² total; per-residue (Å²): 134,60,33,37,37,17,60,53,29,56,68,32,64,67,42,52,51,22,53,79,68,78,29,34,20,40,28,24,22,67,46,60,69,35,46,53,49,23,51,57,48,29,56,76,70,70,45,61,70,63,43,46,76,63,77,81,62,92,76,83,61,80,74,77,34,47,30,80,41,74,37,57,42,84,46,38,70,78,77,45,88,64,73,27,56,32,33,51,37,50,68,68,60,66,53,79,42,86,61,88,58,80,64,68,56,99,75,75,82,58,77,69,91,61,88,60,73,80,63,92,52,91,84,36,55,37,68,39,92,42,70,66,57,28,53,53,52,51,45,51,32,50,52,41,52,53,75,38,41,46,86,76,31,43,39,39,39,42,45,55,65,50,64,57,96,90,36,82,39,71,44,63,59,50,52,46,66,70,56,64,87,50,89,72,46,55,78,45,78,42,75,46,68,91,71,65,70,91,77,78,80,78,129

Secondary structure (DSSP, 8-state):
-PEEEESS-TT-HHHHHHHHTT-EEEEEES-HHHHHHHHHHHHHTT--THHHH----TTSS-PPPEEEEES-GGGHHHH--S-BSEEEE-PPPTTTT---S----TT------------S-TT-GGG-SSHHHHHHHHHHHHHHHHHHBPTT-EEEEEE--EEETTEEE-HHHHHHHHHTT-TTSEEEEEE-GGG--S-----